Protein AF-A0A2V2LFM5-F1 (afdb_monomer_lite)

pLDDT: mean 70.43, std 17.86, range [34.09, 94.5]

Radius of gyration: 30.4 Å; chains: 1; bounding box: 66×36×81 Å

Structure (mmCIF, N/CA/C/O backbone):
data_AF-A0A2V2LFM5-F1
#
_entry.id   AF-A0A2V2LFM5-F1
#
loop_
_atom_site.group_PDB
_atom_site.id
_atom_site.type_symbol
_atom_site.label_atom_id
_atom_site.label_alt_id
_atom_site.label_comp_id
_atom_site.label_asym_id
_atom_site.label_entity_id
_atom_site.label_seq_id
_atom_site.pdbx_PDB_ins_code
_atom_site.Cartn_x
_atom_site.Cartn_y
_atom_site.Cartn_z
_atom_site.occupancy
_atom_site.B_iso_or_equiv
_atom_site.auth_seq_id
_atom_site.auth_comp_id
_atom_site.auth_asym_id
_atom_site.auth_atom_id
_atom_site.pdbx_PDB_model_num
ATOM 1 N N . MET A 1 1 ? 7.374 19.112 -51.402 1.00 49.56 1 MET A N 1
ATOM 2 C CA . MET A 1 1 ? 8.227 19.378 -50.220 1.00 49.56 1 MET A CA 1
ATOM 3 C C . MET A 1 1 ? 9.355 18.350 -50.090 1.00 49.56 1 MET A C 1
ATOM 5 O O . MET A 1 1 ? 10.502 18.749 -50.207 1.00 49.56 1 MET A O 1
ATOM 9 N N . LEU A 1 2 ? 9.071 17.044 -50.004 1.00 45.34 2 LEU A N 1
ATOM 10 C CA . LEU A 1 2 ? 10.087 15.969 -49.945 1.00 45.34 2 LEU A CA 1
ATOM 11 C C . LEU A 1 2 ? 11.186 15.970 -51.044 1.00 45.34 2 LEU A C 1
ATOM 13 O O . LEU A 1 2 ? 12.357 15.825 -50.689 1.00 45.34 2 LEU A O 1
ATOM 17 N N . PRO A 1 3 ? 10.896 16.188 -52.348 1.00 63.03 3 PRO A N 1
ATOM 18 C CA . PRO A 1 3 ? 11.940 16.140 -53.383 1.00 63.03 3 PRO A CA 1
ATOM 19 C C . PRO A 1 3 ? 12.901 17.339 -53.341 1.00 63.03 3 PRO A C 1
ATOM 21 O O . PRO A 1 3 ? 14.062 17.215 -53.721 1.00 63.03 3 PRO A O 1
ATOM 24 N N . LEU A 1 4 ? 12.448 18.488 -52.828 1.00 64.38 4 LEU A N 1
ATOM 25 C CA . LEU A 1 4 ? 13.272 19.690 -52.665 1.00 64.38 4 LEU A CA 1
ATOM 26 C C . LEU A 1 4 ? 14.281 19.529 -51.521 1.00 64.38 4 LEU A C 1
ATOM 28 O O . LEU A 1 4 ? 15.439 19.916 -51.671 1.00 64.38 4 LEU A O 1
ATOM 32 N N . CYS A 1 5 ? 13.877 18.893 -50.419 1.00 62.16 5 CYS A N 1
ATOM 33 C CA . CYS A 1 5 ? 14.776 18.565 -49.312 1.00 62.16 5 CYS A CA 1
ATOM 34 C C . CYS A 1 5 ? 15.839 17.535 -49.730 1.00 62.16 5 CYS A C 1
ATOM 36 O O . CYS A 1 5 ? 17.015 17.705 -49.409 1.00 62.16 5 CYS A O 1
ATOM 38 N N . ALA A 1 6 ? 15.453 16.518 -50.509 1.00 66.00 6 ALA A N 1
ATOM 39 C CA . ALA A 1 6 ? 16.384 15.520 -51.038 1.00 66.00 6 ALA A CA 1
ATOM 40 C C . ALA A 1 6 ? 17.392 16.129 -52.032 1.00 66.00 6 ALA A C 1
ATOM 42 O O . ALA A 1 6 ? 18.589 15.851 -51.955 1.00 66.00 6 ALA A O 1
ATOM 43 N N . TYR A 1 7 ? 16.931 17.012 -52.925 1.00 78.00 7 TYR A N 1
ATOM 44 C CA . TYR A 1 7 ? 17.801 17.692 -53.888 1.00 78.00 7 TYR A CA 1
ATOM 45 C C . TYR A 1 7 ? 18.772 18.668 -53.205 1.00 78.00 7 TYR A C 1
ATOM 47 O O . TYR A 1 7 ? 19.960 18.694 -53.534 1.00 78.00 7 TYR A O 1
ATOM 55 N N . GLY A 1 8 ? 18.295 19.419 -52.206 1.00 76.19 8 GLY A N 1
ATOM 56 C CA . GLY A 1 8 ? 19.133 20.304 -51.395 1.00 76.19 8 GLY A CA 1
ATOM 57 C C . GLY A 1 8 ? 20.212 19.537 -50.630 1.00 76.19 8 GLY A C 1
ATOM 58 O O . GLY A 1 8 ? 21.391 19.882 -50.719 1.00 76.19 8 GLY A O 1
ATOM 59 N N . GLY A 1 9 ? 19.832 18.444 -49.960 1.00 72.00 9 GLY A N 1
ATOM 60 C CA . GLY A 1 9 ? 20.769 17.577 -49.243 1.00 72.00 9 GLY A CA 1
ATOM 61 C C . GLY A 1 9 ? 21.822 16.951 -50.161 1.00 72.00 9 GLY A C 1
ATOM 62 O O . GLY A 1 9 ? 23.009 16.960 -49.836 1.00 72.00 9 GLY A O 1
ATOM 63 N N . HIS A 1 10 ? 21.421 16.490 -51.351 1.00 75.12 10 HIS A N 1
ATOM 64 C CA . HIS A 1 10 ? 22.351 15.925 -52.329 1.00 75.12 10 HIS A CA 1
ATOM 65 C C . HIS A 1 10 ? 23.373 16.958 -52.817 1.00 75.12 10 HIS A C 1
ATOM 67 O O . HIS A 1 10 ? 24.567 16.658 -52.917 1.00 75.12 10 HIS A O 1
ATOM 73 N N . ARG A 1 11 ? 22.930 18.193 -53.083 1.00 75.50 11 ARG A N 1
ATOM 74 C CA . ARG A 1 11 ? 23.821 19.235 -53.596 1.00 75.50 11 ARG A CA 1
ATOM 75 C C . ARG A 1 11 ? 24.814 19.729 -52.545 1.00 75.50 11 ARG A C 1
ATOM 77 O O . ARG A 1 11 ? 25.983 19.934 -52.869 1.00 75.50 11 ARG A O 1
ATOM 84 N N . ILE A 1 12 ? 24.361 19.862 -51.299 1.00 75.94 12 ILE A N 1
ATOM 85 C CA . ILE A 1 12 ? 25.212 20.227 -50.160 1.00 75.94 12 ILE A CA 1
ATOM 86 C C . ILE A 1 12 ? 26.229 19.110 -49.888 1.00 75.94 12 ILE A C 1
ATOM 88 O O . ILE A 1 12 ? 27.421 19.387 -49.790 1.00 75.94 12 ILE A O 1
ATOM 92 N N . GLY A 1 13 ? 25.798 17.844 -49.884 1.00 70.50 13 GLY A N 1
ATOM 93 C CA . GLY A 1 13 ? 26.691 16.699 -49.678 1.00 70.50 13 GLY A CA 1
ATOM 94 C C . GLY A 1 13 ? 27.787 16.578 -50.742 1.00 70.50 13 GLY A C 1
ATOM 95 O O . GLY A 1 13 ? 28.925 16.225 -50.421 1.00 70.50 13 GLY A O 1
ATOM 96 N N . ARG A 1 14 ? 27.482 16.924 -52.002 1.00 72.31 14 ARG A N 1
ATOM 97 C CA . ARG A 1 14 ? 28.476 16.932 -53.087 1.00 72.31 14 ARG A CA 1
ATOM 98 C C . ARG A 1 14 ? 29.502 18.051 -52.926 1.00 72.31 14 ARG A C 1
ATOM 100 O O . ARG A 1 14 ? 30.695 17.784 -53.021 1.00 72.31 14 ARG A O 1
ATOM 107 N N . ALA A 1 15 ? 29.046 19.266 -52.619 1.00 70.56 15 ALA A N 1
ATOM 108 C CA . ALA A 1 15 ? 29.926 20.416 -52.413 1.00 70.56 15 ALA A CA 1
ATOM 109 C C . ALA A 1 15 ? 30.853 20.221 -51.200 1.00 70.56 15 ALA A C 1
ATOM 111 O O . ALA A 1 15 ? 32.042 20.527 -51.274 1.00 70.56 15 ALA A O 1
ATOM 112 N N . SER A 1 16 ? 30.345 19.643 -50.106 1.00 65.25 16 SER A N 1
ATOM 113 C CA . SER A 1 16 ? 31.153 19.331 -48.921 1.00 65.25 16 SER A CA 1
ATOM 114 C C . SER A 1 16 ? 32.191 18.235 -49.182 1.00 65.25 16 SER A C 1
ATOM 116 O O . SER A 1 16 ? 33.302 18.322 -48.664 1.00 65.25 16 SER A O 1
ATOM 118 N N . ARG A 1 17 ? 31.875 17.230 -50.014 1.00 60.25 17 ARG A N 1
ATOM 119 C CA . ARG A 1 17 ? 32.841 16.196 -50.429 1.00 60.25 17 ARG A CA 1
ATOM 120 C C . ARG A 1 17 ? 33.940 16.755 -51.324 1.00 60.25 17 ARG A C 1
ATOM 122 O O . ARG A 1 17 ? 35.104 16.441 -51.105 1.00 60.25 17 ARG A O 1
ATOM 129 N N . GLU A 1 18 ? 33.578 17.577 -52.304 1.00 67.50 18 GLU A N 1
ATOM 130 C CA . GLU A 1 18 ? 34.536 18.219 -53.213 1.00 67.50 18 GLU A CA 1
ATOM 131 C C . GLU A 1 18 ? 35.472 19.169 -52.441 1.00 67.50 18 GLU A C 1
ATOM 133 O O . GLU A 1 18 ? 36.682 19.144 -52.655 1.00 67.50 18 GLU A O 1
ATOM 138 N N . ALA A 1 19 ? 34.949 19.917 -51.461 1.00 65.94 19 ALA A N 1
ATOM 139 C CA . ALA A 1 19 ? 35.751 20.773 -50.583 1.00 65.94 19 ALA A CA 1
ATOM 140 C C . ALA A 1 19 ? 36.664 19.987 -49.620 1.00 65.94 19 ALA A C 1
ATOM 142 O O . ALA A 1 19 ? 37.771 20.439 -49.328 1.00 65.94 19 ALA A O 1
ATOM 143 N N . ALA A 1 20 ? 36.226 18.819 -49.136 1.00 58.28 20 ALA A N 1
ATOM 144 C CA . ALA A 1 20 ? 37.031 17.949 -48.274 1.00 58.28 20 ALA A CA 1
ATOM 145 C C . ALA A 1 20 ? 38.161 17.246 -49.049 1.00 58.28 20 ALA A C 1
ATOM 147 O O . ALA A 1 20 ? 39.291 17.199 -48.573 1.00 58.28 20 ALA A O 1
ATOM 148 N N . LEU A 1 21 ? 37.881 16.774 -50.270 1.00 60.41 21 LEU A N 1
ATOM 149 C CA . LEU A 1 21 ? 38.871 16.168 -51.174 1.00 60.41 21 LEU A CA 1
ATOM 150 C C . LEU A 1 21 ? 39.927 17.173 -51.658 1.00 60.41 21 LEU A C 1
ATOM 152 O O . LEU A 1 21 ? 41.058 16.787 -51.930 1.00 60.41 21 LEU A O 1
ATOM 156 N N . ALA A 1 22 ? 39.568 18.456 -51.759 1.00 65.56 22 ALA A N 1
ATOM 157 C CA . ALA A 1 22 ? 40.495 19.521 -52.136 1.00 65.56 22 ALA A CA 1
ATOM 158 C C . ALA A 1 22 ? 41.433 19.960 -50.994 1.00 65.56 22 ALA A C 1
ATOM 160 O O . ALA A 1 22 ? 42.435 20.619 -51.266 1.00 65.56 22 ALA A O 1
ATOM 161 N N . ARG A 1 23 ? 41.110 19.638 -49.730 1.00 59.88 23 ARG A N 1
ATOM 162 C CA . ARG A 1 23 ? 41.903 20.044 -48.555 1.00 59.88 23 ARG A CA 1
ATOM 163 C C . ARG A 1 23 ? 42.858 18.970 -48.039 1.00 59.88 23 ARG A C 1
ATOM 165 O O . ARG A 1 23 ? 43.912 19.348 -47.552 1.00 59.88 23 ARG A O 1
ATOM 172 N N . ASP A 1 24 ? 42.537 17.685 -48.192 1.00 52.81 24 ASP A N 1
ATOM 173 C CA . ASP A 1 24 ? 43.421 16.579 -47.809 1.00 52.81 24 ASP A CA 1
ATOM 174 C C . ASP A 1 24 ? 43.348 15.447 -48.843 1.00 52.81 24 ASP A C 1
ATOM 176 O O . ASP A 1 24 ? 42.292 14.856 -49.079 1.00 52.81 24 ASP A O 1
ATOM 180 N N . GLY A 1 25 ? 44.494 15.098 -49.437 1.00 53.53 25 GLY A N 1
ATOM 181 C CA . GLY A 1 25 ? 44.641 14.010 -50.418 1.00 53.53 25 GLY A CA 1
ATOM 182 C C . GLY A 1 25 ? 44.369 12.600 -49.871 1.00 53.53 25 GLY A C 1
ATOM 183 O O . GLY A 1 25 ? 44.485 11.617 -50.599 1.00 53.53 25 GLY A O 1
ATOM 184 N N . THR A 1 26 ? 43.973 12.478 -48.606 1.00 53.78 26 THR A N 1
ATOM 185 C CA . THR A 1 26 ? 43.513 11.243 -47.971 1.00 53.78 26 THR A CA 1
ATOM 186 C C . THR A 1 26 ? 42.037 11.388 -47.632 1.00 53.78 26 THR A C 1
ATOM 188 O O . THR A 1 26 ? 41.655 11.616 -46.489 1.00 53.78 26 THR A O 1
ATOM 191 N N . GLY A 1 27 ? 41.182 11.255 -48.646 1.00 49.53 27 GLY A N 1
ATOM 192 C CA . GLY A 1 27 ? 39.719 11.280 -48.532 1.00 49.53 27 GLY A CA 1
ATOM 193 C C . GLY A 1 27 ? 39.119 10.081 -47.781 1.00 49.53 27 GLY A C 1
ATOM 194 O O . GLY A 1 27 ? 38.172 9.463 -48.271 1.00 49.53 27 GLY A O 1
ATOM 195 N N . LYS A 1 28 ? 39.663 9.723 -46.614 1.00 48.25 28 LYS A N 1
ATOM 196 C CA . LYS A 1 28 ? 39.129 8.699 -45.715 1.00 48.25 28 LYS A CA 1
ATOM 197 C C . LYS A 1 28 ? 39.105 9.201 -44.263 1.00 48.25 28 LYS A C 1
ATOM 199 O O . LYS A 1 28 ? 40.104 9.655 -43.728 1.00 48.25 28 LYS A O 1
ATOM 204 N N . ALA A 1 29 ? 37.932 9.021 -43.656 1.00 50.09 29 ALA A N 1
ATOM 205 C CA . ALA A 1 29 ? 37.687 8.732 -42.239 1.00 50.09 29 ALA A CA 1
ATOM 206 C C . ALA A 1 29 ? 37.571 9.841 -41.168 1.00 50.09 29 ALA A C 1
ATOM 208 O O . ALA A 1 29 ? 36.935 9.552 -40.164 1.00 50.09 29 ALA A O 1
ATOM 209 N N . VAL A 1 30 ? 37.978 11.106 -41.341 1.00 50.66 30 VAL A N 1
ATOM 210 C CA . VAL A 1 30 ? 37.861 12.074 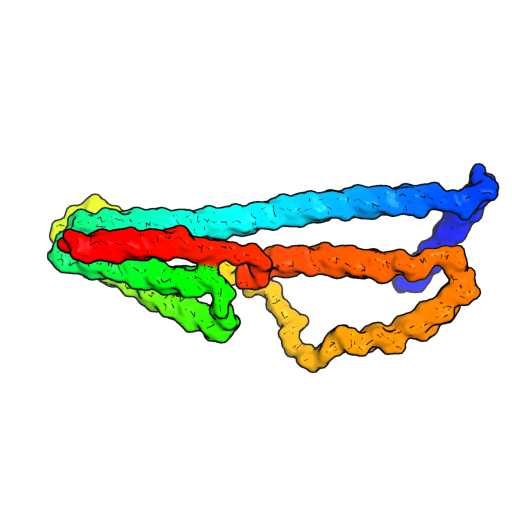-40.206 1.00 50.66 30 VAL A CA 1
ATOM 211 C C . VAL A 1 30 ? 36.402 12.420 -39.830 1.00 50.66 30 VAL A C 1
ATOM 213 O O . VAL A 1 30 ? 36.053 12.553 -38.654 1.00 50.66 30 VAL A O 1
ATOM 216 N N . VAL A 1 31 ? 35.501 12.514 -40.816 1.00 50.75 31 VAL A N 1
ATOM 217 C CA . VAL A 1 31 ? 34.070 12.801 -40.566 1.00 50.75 31 VAL A CA 1
ATOM 218 C C . VAL A 1 31 ? 33.326 11.571 -40.023 1.00 50.75 31 VAL A C 1
ATOM 220 O O . VAL A 1 31 ? 32.398 11.717 -39.231 1.00 50.75 31 VAL A O 1
ATOM 223 N N . GLY A 1 32 ? 33.748 10.358 -40.405 1.00 54.25 32 GLY A N 1
ATOM 224 C CA . GLY A 1 32 ? 33.174 9.107 -39.895 1.00 54.25 32 GLY A CA 1
ATOM 225 C C . GLY A 1 32 ? 33.543 8.857 -38.432 1.00 54.25 32 GLY A C 1
ATOM 226 O O . GLY A 1 32 ? 32.671 8.539 -37.626 1.00 54.25 32 GLY A O 1
ATOM 227 N N . GLU A 1 33 ? 34.805 9.096 -38.068 1.00 59.19 33 GLU A N 1
ATOM 228 C CA . GLU A 1 33 ? 35.307 8.950 -36.695 1.00 59.19 33 GLU A CA 1
ATOM 229 C C . GLU A 1 33 ? 34.669 9.961 -35.730 1.00 59.19 33 GLU A C 1
ATOM 231 O O . GLU A 1 33 ? 34.273 9.599 -34.620 1.00 59.19 33 GLU A O 1
ATOM 236 N N . SER A 1 34 ? 34.486 11.209 -36.175 1.00 67.00 34 SER A N 1
ATOM 237 C CA . SER A 1 34 ? 33.833 12.261 -35.381 1.00 67.00 34 SER A CA 1
ATOM 238 C C . SER A 1 34 ? 32.335 12.000 -35.168 1.00 67.00 34 SER A C 1
ATOM 240 O O . SER A 1 34 ? 31.794 12.294 -34.104 1.00 67.00 34 SER A O 1
ATOM 242 N N . MET A 1 35 ? 31.649 11.429 -36.163 1.00 73.88 35 MET A N 1
ATOM 243 C CA . MET A 1 35 ? 30.241 11.042 -36.027 1.00 73.88 35 MET A CA 1
ATOM 244 C C . MET A 1 35 ? 30.092 9.849 -35.076 1.00 73.88 35 MET A C 1
ATOM 246 O O . MET A 1 35 ? 29.207 9.847 -34.222 1.00 73.88 35 MET A O 1
ATOM 250 N N . ASN A 1 36 ? 30.973 8.852 -35.190 1.00 68.56 36 ASN A N 1
ATOM 251 C CA . ASN A 1 36 ? 30.913 7.654 -34.357 1.00 68.56 36 ASN A CA 1
ATOM 252 C C . ASN A 1 36 ? 31.169 7.976 -32.873 1.00 68.56 36 ASN A C 1
ATOM 254 O O . ASN A 1 36 ? 30.449 7.493 -32.002 1.00 68.56 36 ASN A O 1
ATOM 258 N N . SER A 1 37 ? 32.128 8.859 -32.571 1.00 78.00 37 SER A N 1
ATOM 259 C CA . SER A 1 37 ? 32.387 9.296 -31.191 1.00 78.00 37 SER A CA 1
ATOM 260 C C . SER A 1 37 ? 31.210 10.072 -30.587 1.00 78.00 37 SER A C 1
ATOM 262 O O . SER A 1 37 ? 30.847 9.830 -29.435 1.00 78.00 37 SER A O 1
ATOM 264 N N . ALA A 1 38 ? 30.550 10.934 -31.369 1.00 84.12 38 ALA A N 1
ATOM 265 C CA . ALA A 1 38 ? 29.339 11.633 -30.943 1.00 84.12 38 ALA A CA 1
ATOM 266 C C . ALA A 1 38 ? 28.168 10.667 -30.682 1.00 84.12 38 ALA A C 1
ATOM 268 O O . ALA A 1 38 ? 27.447 10.828 -29.698 1.00 84.12 38 ALA A O 1
ATOM 269 N N . MET A 1 39 ? 28.003 9.637 -31.520 1.00 80.94 39 MET A N 1
ATOM 270 C CA . MET A 1 39 ? 26.984 8.597 -31.326 1.00 80.94 39 MET A CA 1
ATOM 271 C C . MET A 1 39 ? 27.237 7.773 -30.059 1.00 80.94 39 MET A C 1
ATOM 273 O O . MET A 1 39 ? 26.303 7.537 -29.294 1.00 80.94 39 MET A O 1
ATOM 277 N N . ILE A 1 40 ? 28.488 7.378 -29.800 1.00 81.56 40 ILE A N 1
ATOM 278 C CA . ILE A 1 40 ? 28.869 6.650 -28.579 1.00 81.56 40 ILE A CA 1
ATOM 279 C C . ILE A 1 40 ? 28.643 7.520 -27.335 1.00 81.56 40 ILE A C 1
ATOM 281 O O . ILE A 1 40 ? 28.091 7.041 -26.345 1.00 81.56 40 ILE A O 1
ATOM 285 N N . ALA A 1 41 ? 29.015 8.803 -27.382 1.00 87.69 41 ALA A N 1
ATOM 286 C CA . ALA A 1 41 ? 28.783 9.734 -26.278 1.00 87.69 41 ALA A CA 1
ATOM 287 C C . ALA A 1 41 ? 27.284 9.916 -25.987 1.00 87.69 41 ALA A C 1
ATOM 289 O O . ALA A 1 41 ? 26.860 9.862 -24.831 1.00 87.69 41 ALA A O 1
ATOM 290 N N . LEU A 1 42 ? 26.469 10.071 -27.035 1.00 86.44 42 LEU A N 1
ATOM 291 C CA . LEU A 1 42 ? 25.018 10.170 -26.915 1.00 86.44 42 LEU A CA 1
ATOM 292 C C . LEU A 1 42 ? 24.409 8.877 -26.349 1.00 86.44 42 LEU A C 1
ATOM 294 O O . LEU A 1 42 ? 23.522 8.942 -25.502 1.00 86.44 42 LEU A O 1
ATOM 298 N N . LEU A 1 43 ? 24.912 7.708 -26.756 1.00 81.12 43 LEU A N 1
ATOM 299 C CA . LEU A 1 43 ? 24.477 6.414 -26.224 1.00 81.12 43 LEU A CA 1
ATOM 300 C C . LEU A 1 43 ? 24.801 6.275 -24.734 1.00 81.12 43 LEU A C 1
ATOM 302 O O . LEU A 1 43 ? 23.937 5.870 -23.958 1.00 81.12 43 LEU A O 1
ATOM 306 N N . GLY A 1 44 ? 26.017 6.649 -24.328 1.00 84.81 44 GLY A N 1
ATOM 307 C CA . GLY A 1 44 ? 26.406 6.679 -22.919 1.00 84.81 44 GLY A CA 1
ATOM 308 C C . GLY A 1 44 ? 25.483 7.579 -22.095 1.00 84.81 44 GLY A C 1
ATOM 309 O O . GLY A 1 44 ? 25.055 7.193 -21.008 1.00 84.81 44 GLY A O 1
ATOM 310 N N . LEU A 1 45 ? 25.098 8.734 -22.644 1.00 88.62 45 LEU A N 1
ATOM 311 C CA . LEU A 1 45 ? 24.152 9.650 -22.009 1.00 88.62 45 LEU A CA 1
ATOM 312 C C . LEU A 1 45 ? 22.739 9.050 -21.893 1.00 88.62 45 LEU A C 1
ATOM 314 O O . LEU A 1 45 ? 22.141 9.106 -20.819 1.00 88.62 45 LEU A O 1
ATOM 318 N N . PHE A 1 46 ? 22.215 8.435 -22.958 1.00 82.94 46 PHE A N 1
ATOM 319 C CA . PHE A 1 46 ? 20.908 7.769 -22.924 1.00 82.94 46 PHE A CA 1
ATOM 320 C C . PHE A 1 46 ? 20.883 6.593 -21.947 1.00 82.94 46 PHE A C 1
ATOM 322 O O . PHE A 1 46 ? 19.909 6.453 -21.210 1.00 82.94 46 PHE A O 1
ATOM 329 N N . LEU A 1 47 ? 21.944 5.782 -21.890 1.00 82.50 47 LEU A N 1
ATOM 330 C CA . LEU A 1 47 ? 22.086 4.702 -20.909 1.00 82.50 47 LEU A CA 1
ATOM 331 C C . LEU A 1 47 ? 22.118 5.245 -19.476 1.00 82.50 47 LEU A C 1
ATOM 333 O O . LEU A 1 47 ? 21.446 4.696 -18.604 1.00 82.50 47 LEU A O 1
ATOM 337 N N . ALA A 1 48 ? 22.834 6.346 -19.232 1.00 83.62 48 ALA A N 1
ATOM 338 C CA . ALA A 1 48 ? 22.877 6.986 -17.918 1.00 83.62 48 ALA A CA 1
ATOM 339 C C . ALA A 1 48 ? 21.497 7.512 -17.485 1.00 83.62 48 ALA A C 1
ATOM 341 O O . ALA A 1 48 ? 21.064 7.257 -16.360 1.00 83.62 48 ALA A O 1
ATOM 342 N N . PHE A 1 49 ? 20.770 8.192 -18.378 1.00 81.56 49 PHE A N 1
ATOM 343 C CA . PHE A 1 49 ? 19.409 8.665 -18.092 1.00 81.56 49 PHE A CA 1
ATOM 344 C C . PHE A 1 49 ? 18.413 7.525 -17.919 1.00 81.56 49 PHE A C 1
ATOM 346 O O . PHE A 1 49 ? 17.597 7.562 -17.001 1.00 81.56 49 PHE A O 1
ATOM 353 N N . THR A 1 50 ? 18.526 6.486 -18.741 1.00 73.69 50 THR A N 1
ATOM 354 C CA . THR A 1 50 ? 17.750 5.254 -18.610 1.00 73.69 50 THR A CA 1
ATOM 355 C C . THR A 1 50 ? 17.945 4.634 -17.232 1.00 73.69 50 THR A C 1
ATOM 357 O O . THR A 1 50 ? 16.972 4.345 -16.543 1.00 73.69 50 THR A O 1
ATOM 360 N N . PHE A 1 51 ? 19.197 4.453 -16.806 1.00 74.19 51 PHE A N 1
ATOM 361 C CA . PHE A 1 51 ? 19.510 3.875 -15.503 1.00 74.19 51 PHE A CA 1
ATOM 362 C C . PHE A 1 51 ? 19.002 4.755 -14.351 1.00 74.19 51 PHE A C 1
ATOM 364 O O . PHE A 1 51 ? 18.431 4.246 -13.388 1.00 74.19 51 PHE A O 1
ATOM 371 N N . SER A 1 52 ? 19.149 6.079 -14.468 1.00 76.44 52 SER A N 1
ATOM 372 C CA . SER A 1 52 ? 18.628 7.029 -13.478 1.00 76.44 52 SER A CA 1
ATOM 373 C C . SER A 1 52 ? 17.102 6.947 -13.349 1.00 76.44 52 SER A C 1
ATOM 375 O O . SER A 1 52 ? 16.585 6.909 -12.231 1.00 76.44 52 SER A O 1
ATOM 377 N N . PHE A 1 53 ? 16.388 6.838 -14.471 1.00 67.31 53 PHE A N 1
ATOM 378 C CA . PHE A 1 53 ? 14.937 6.651 -14.485 1.00 67.31 53 PHE A CA 1
ATOM 379 C C . PHE A 1 53 ? 14.518 5.265 -13.961 1.00 67.31 53 PHE A C 1
ATOM 381 O O . PHE A 1 53 ? 13.503 5.125 -13.278 1.00 67.31 53 PHE A O 1
ATOM 388 N N . ALA A 1 54 ? 15.326 4.234 -14.216 1.00 66.06 54 ALA A N 1
ATOM 389 C CA . ALA A 1 54 ? 15.093 2.892 -13.691 1.00 66.06 54 ALA A CA 1
ATOM 390 C C . ALA A 1 54 ? 15.113 2.855 -12.167 1.00 66.06 54 ALA A C 1
ATOM 392 O O . ALA A 1 54 ? 14.260 2.234 -11.524 1.00 66.06 54 ALA A O 1
ATOM 393 N N . GLN A 1 55 ? 16.094 3.547 -11.596 1.00 67.44 55 GLN A N 1
ATOM 394 C CA . GLN A 1 55 ? 16.291 3.595 -10.162 1.00 67.44 55 GLN A CA 1
ATOM 395 C C . GLN A 1 55 ? 15.173 4.376 -9.457 1.00 67.44 55 GLN A C 1
ATOM 397 O O . GLN A 1 55 ? 14.727 3.943 -8.393 1.00 67.44 55 GLN A O 1
ATOM 402 N N . SER A 1 56 ? 14.671 5.467 -10.050 1.00 65.81 56 SER A N 1
ATOM 403 C CA . SER A 1 56 ? 13.579 6.251 -9.456 1.00 65.81 56 SER A CA 1
ATOM 404 C C . SER A 1 56 ? 12.268 5.464 -9.400 1.00 65.81 56 SER A C 1
ATOM 406 O O . SER A 1 56 ? 11.670 5.349 -8.332 1.00 65.81 56 SER A O 1
ATOM 408 N N . GLY A 1 57 ? 11.864 4.820 -10.500 1.00 65.62 57 GLY A N 1
ATOM 409 C CA . GLY A 1 57 ? 10.621 4.045 -10.531 1.00 65.62 57 GLY A CA 1
ATOM 410 C C . GLY A 1 57 ? 10.621 2.856 -9.562 1.00 65.62 57 GLY A C 1
ATOM 411 O O . GLY A 1 57 ? 9.602 2.554 -8.939 1.00 65.62 57 GLY A O 1
ATOM 412 N N . ALA A 1 58 ? 11.748 2.151 -9.413 1.00 64.88 58 ALA A N 1
ATOM 413 C CA . ALA A 1 58 ? 11.871 1.069 -8.431 1.00 64.88 58 ALA A CA 1
ATOM 414 C C . ALA A 1 58 ? 11.808 1.590 -6.982 1.00 64.88 58 ALA A C 1
ATOM 416 O O . ALA A 1 58 ? 11.163 0.966 -6.134 1.00 64.88 58 ALA A O 1
ATOM 417 N N . GLY A 1 59 ? 12.427 2.746 -6.719 1.00 68.31 59 GLY A N 1
ATOM 418 C CA . GLY A 1 59 ? 12.388 3.423 -5.423 1.00 68.31 59 GLY A CA 1
ATOM 419 C C . GLY A 1 59 ? 10.972 3.815 -5.003 1.00 68.31 59 GLY A C 1
ATOM 420 O O . GLY A 1 59 ? 10.549 3.453 -3.905 1.00 68.31 59 GLY A O 1
ATOM 421 N N . ASP A 1 60 ? 10.217 4.461 -5.893 1.00 71.50 60 ASP A N 1
ATOM 422 C CA . ASP A 1 60 ? 8.854 4.929 -5.608 1.00 71.50 60 ASP A CA 1
ATOM 423 C C . ASP A 1 60 ? 7.905 3.777 -5.249 1.00 71.50 60 ASP A C 1
ATOM 425 O O . ASP A 1 60 ? 7.117 3.882 -4.309 1.00 71.50 60 ASP A O 1
ATOM 429 N N . ARG A 1 61 ? 7.997 2.642 -5.958 1.00 71.69 61 ARG A N 1
ATOM 430 C CA . ARG A 1 61 ? 7.152 1.469 -5.673 1.00 71.69 61 ARG A CA 1
ATOM 431 C C . ARG A 1 61 ? 7.476 0.852 -4.315 1.00 71.69 61 ARG A C 1
ATOM 433 O O . ARG A 1 61 ? 6.565 0.554 -3.548 1.00 71.69 61 ARG A O 1
ATOM 440 N N . ARG A 1 62 ? 8.767 0.684 -4.007 1.00 75.94 62 ARG A N 1
ATOM 441 C CA . ARG A 1 62 ? 9.202 0.166 -2.703 1.00 75.94 62 ARG A CA 1
ATOM 442 C C . ARG A 1 62 ? 8.775 1.104 -1.580 1.00 75.94 62 ARG A C 1
ATOM 444 O O . ARG A 1 62 ? 8.327 0.645 -0.537 1.00 75.94 62 ARG A O 1
ATOM 451 N N . HIS A 1 63 ? 8.894 2.411 -1.796 1.00 80.62 63 HIS A N 1
ATOM 452 C CA . HIS A 1 63 ? 8.454 3.404 -0.828 1.00 80.62 63 HIS A CA 1
ATOM 453 C C . HIS A 1 63 ? 6.944 3.315 -0.580 1.00 80.62 63 HIS A C 1
ATOM 455 O O . HIS A 1 63 ? 6.533 3.225 0.572 1.00 80.62 63 HIS A O 1
ATOM 461 N N . ALA A 1 64 ? 6.133 3.225 -1.639 1.00 79.31 64 ALA A N 1
ATOM 462 C CA . ALA A 1 64 ? 4.686 3.060 -1.521 1.00 79.31 64 ALA A CA 1
ATOM 463 C C . ALA A 1 64 ? 4.287 1.767 -0.780 1.00 79.31 64 ALA A C 1
ATOM 465 O O . ALA A 1 64 ? 3.370 1.798 0.037 1.00 79.31 64 ALA A O 1
ATOM 466 N N . GLN A 1 65 ? 4.986 0.650 -1.021 1.00 80.31 65 GLN A N 1
ATOM 467 C CA . GLN A 1 65 ? 4.768 -0.609 -0.294 1.00 80.31 65 GLN A CA 1
ATOM 468 C C . GLN A 1 65 ? 5.095 -0.459 1.201 1.00 80.31 65 GLN A C 1
ATOM 470 O O . GLN A 1 65 ? 4.299 -0.851 2.051 1.00 80.31 65 GLN A O 1
ATOM 475 N N . ILE A 1 66 ? 6.232 0.163 1.532 1.00 85.69 66 ILE A N 1
ATOM 476 C CA . ILE A 1 66 ? 6.632 0.426 2.923 1.00 85.69 66 ILE A CA 1
ATOM 477 C C . ILE A 1 66 ? 5.609 1.330 3.624 1.00 85.69 66 ILE A C 1
ATOM 479 O O . ILE A 1 66 ? 5.235 1.061 4.766 1.00 85.69 66 ILE A O 1
ATOM 483 N N . GLU A 1 67 ? 5.147 2.392 2.959 1.00 85.75 67 GLU A N 1
ATOM 484 C CA . GLU A 1 67 ? 4.123 3.286 3.509 1.00 85.75 67 GLU A CA 1
ATOM 485 C C . GLU A 1 67 ? 2.798 2.562 3.755 1.00 85.75 67 GLU A C 1
ATOM 487 O O . GLU A 1 67 ? 2.147 2.807 4.771 1.00 85.75 67 GLU A O 1
ATOM 492 N N . GLU A 1 68 ? 2.407 1.661 2.854 1.00 85.94 68 GLU A N 1
ATOM 493 C CA . GLU A 1 68 ? 1.198 0.859 2.996 1.00 85.94 68 GLU A CA 1
ATOM 494 C C . GLU A 1 68 ? 1.285 -0.105 4.184 1.00 85.94 68 GLU A C 1
ATOM 496 O O . GLU A 1 68 ? 0.393 -0.096 5.034 1.00 85.94 68 GLU A O 1
ATOM 501 N N . VAL A 1 69 ? 2.376 -0.867 4.282 1.00 90.00 69 VAL A N 1
ATOM 502 C CA . VAL A 1 69 ? 2.653 -1.773 5.409 1.00 90.00 69 VAL A CA 1
ATOM 503 C C . VAL A 1 69 ? 2.622 -1.002 6.732 1.00 90.00 69 VAL A C 1
ATOM 505 O O . VAL A 1 69 ? 1.923 -1.387 7.670 1.00 90.00 69 VAL A O 1
ATOM 508 N N . ALA A 1 70 ? 3.303 0.145 6.796 1.00 90.81 70 ALA A N 1
ATOM 509 C CA . ALA A 1 70 ? 3.321 0.984 7.990 1.00 90.81 70 ALA A CA 1
ATOM 510 C C . ALA A 1 70 ? 1.934 1.559 8.331 1.00 90.81 70 ALA A C 1
ATOM 512 O O . ALA A 1 70 ? 1.580 1.666 9.509 1.00 90.81 70 ALA A O 1
ATOM 513 N N . ALA A 1 71 ? 1.138 1.935 7.326 1.00 90.62 71 ALA A N 1
ATOM 514 C CA . ALA A 1 71 ? -0.213 2.447 7.531 1.00 90.62 71 ALA A CA 1
ATOM 515 C C . ALA A 1 71 ? -1.155 1.369 8.087 1.00 90.62 71 ALA A C 1
ATOM 517 O O . ALA A 1 71 ? -1.903 1.666 9.020 1.00 90.62 71 ALA A O 1
ATOM 518 N N . ILE A 1 72 ? -1.093 0.141 7.562 1.00 91.38 72 ILE A N 1
ATOM 519 C CA . ILE A 1 72 ? -1.897 -0.991 8.047 1.00 91.38 72 ILE A CA 1
ATOM 520 C C . ILE A 1 72 ? -1.494 -1.346 9.481 1.00 91.38 72 ILE A C 1
ATOM 522 O O . ILE A 1 72 ? -2.358 -1.363 10.357 1.00 91.38 72 ILE A O 1
ATOM 526 N N . GLY A 1 73 ? -0.196 -1.516 9.756 1.00 91.31 73 GLY A N 1
ATOM 527 C CA . GLY A 1 73 ? 0.287 -1.803 11.112 1.00 91.31 73 GLY A CA 1
ATOM 528 C C . GLY A 1 73 ? -0.100 -0.711 12.117 1.00 91.31 73 GLY A C 1
ATOM 529 O O . GLY A 1 73 ? -0.569 -0.993 13.217 1.00 91.31 73 GLY A O 1
ATOM 530 N N . THR A 1 74 ? -0.019 0.563 11.716 1.00 93.00 74 THR A N 1
ATOM 531 C CA . THR A 1 74 ? -0.471 1.681 12.561 1.00 93.00 74 THR A CA 1
ATOM 532 C C . THR A 1 74 ? -1.979 1.635 12.818 1.00 93.00 74 THR A C 1
ATOM 534 O O . THR A 1 74 ? -2.413 1.897 13.939 1.00 93.00 74 THR A O 1
ATOM 537 N N . ALA A 1 75 ? -2.791 1.341 11.798 1.00 92.31 75 ALA A N 1
ATOM 538 C CA . ALA A 1 75 ? -4.243 1.246 11.946 1.00 92.31 75 ALA A CA 1
ATOM 539 C C . ALA A 1 75 ? -4.643 0.087 12.872 1.00 92.31 75 ALA A C 1
ATOM 541 O O . ALA A 1 75 ? -5.562 0.245 13.674 1.00 92.31 75 ALA A O 1
ATOM 542 N N . PHE A 1 76 ? -3.912 -1.027 12.808 1.00 93.94 76 PHE A N 1
ATOM 543 C CA . PHE A 1 76 ? -4.113 -2.188 13.668 1.00 93.94 76 PHE A CA 1
ATOM 544 C C . PHE A 1 76 ? -3.851 -1.859 15.142 1.00 93.94 76 PHE A C 1
ATOM 546 O O . PHE A 1 76 ? -4.726 -2.067 15.976 1.00 93.94 76 PHE A O 1
ATOM 553 N N . LEU A 1 77 ? -2.724 -1.212 15.457 1.00 93.12 77 LEU A N 1
ATOM 554 C CA . LEU A 1 77 ? -2.426 -0.753 16.824 1.00 93.12 77 LEU A CA 1
ATOM 555 C C . LEU A 1 77 ? -3.411 0.319 17.319 1.00 93.12 77 LEU A C 1
ATOM 557 O O . LEU A 1 77 ? -3.710 0.425 18.506 1.00 93.12 77 LEU A O 1
ATOM 561 N N . GLN A 1 78 ? -3.951 1.140 16.415 1.00 92.56 78 GLN A N 1
ATOM 562 C CA . GLN A 1 78 ? -4.981 2.122 16.765 1.00 92.56 78 GLN A CA 1
ATOM 563 C C . GLN A 1 78 ? -6.339 1.485 17.090 1.00 92.56 78 GLN A C 1
ATOM 565 O O . GLN A 1 78 ? -7.178 2.167 17.685 1.00 92.56 78 GLN A O 1
ATOM 570 N N . ALA A 1 79 ? -6.554 0.216 16.735 1.00 92.12 79 ALA A N 1
ATOM 571 C CA . ALA A 1 79 ? -7.738 -0.542 17.123 1.00 92.12 79 ALA A CA 1
ATOM 572 C C . ALA A 1 79 ? -7.647 -1.081 18.564 1.00 92.12 79 ALA A C 1
ATOM 574 O O . ALA A 1 79 ? -8.684 -1.232 19.203 1.00 92.12 79 ALA A O 1
ATOM 575 N N . ASP A 1 80 ? -6.447 -1.287 19.118 1.00 92.12 80 ASP A N 1
ATOM 576 C CA . ASP A 1 80 ? -6.235 -1.827 20.474 1.00 92.12 80 ASP A CA 1
ATOM 577 C C . ASP A 1 80 ? -7.037 -1.126 21.596 1.00 92.12 80 ASP A C 1
ATOM 579 O O . ASP A 1 80 ? -7.644 -1.812 22.420 1.00 92.12 80 ASP A O 1
ATOM 583 N N . PRO A 1 81 ? -7.130 0.218 21.673 1.00 91.62 81 PRO A N 1
ATOM 584 C CA . PRO A 1 81 ? -7.883 0.880 22.741 1.00 91.62 81 PRO A CA 1
ATOM 585 C C . PRO A 1 81 ? -9.411 0.806 22.573 1.00 91.62 81 PRO A C 1
ATOM 587 O O . PRO A 1 81 ? -10.144 1.319 23.424 1.00 91.62 81 PRO A O 1
ATOM 590 N N . VAL A 1 82 ? -9.917 0.224 21.483 1.00 91.75 82 VAL A N 1
ATOM 591 C CA . VAL A 1 82 ? -11.356 0.022 21.276 1.00 91.75 82 VAL A CA 1
ATOM 592 C C . VAL A 1 82 ? -11.870 -1.040 22.256 1.00 91.75 82 VAL A C 1
ATOM 594 O O . VAL A 1 82 ? -11.128 -1.918 22.692 1.00 91.75 82 VAL A O 1
ATOM 597 N N . ALA A 1 83 ? -13.130 -0.930 22.675 1.00 90.94 83 ALA A N 1
ATOM 598 C CA . ALA A 1 83 ? -13.748 -1.910 23.564 1.00 90.94 83 ALA A CA 1
ATOM 599 C C . ALA A 1 83 ? -14.142 -3.180 22.795 1.00 90.94 83 ALA A C 1
ATOM 601 O O . ALA A 1 83 ? -14.497 -3.116 21.616 1.00 90.94 83 ALA A O 1
ATOM 602 N N . GLU A 1 84 ? -14.135 -4.327 23.475 1.00 90.19 84 GLU A N 1
ATOM 603 C CA . GLU A 1 84 ? -14.658 -5.560 22.886 1.00 90.19 84 GLU A CA 1
ATOM 604 C C . GLU A 1 84 ? -16.180 -5.500 22.685 1.00 90.19 84 GLU A C 1
ATOM 606 O O . GLU A 1 84 ? -16.889 -4.852 23.454 1.00 90.19 84 GLU A O 1
ATOM 611 N N . ALA A 1 85 ? -16.746 -6.144 21.659 1.00 90.56 85 ALA A N 1
ATOM 612 C CA . ALA A 1 85 ? -16.100 -6.981 20.626 1.00 90.56 85 ALA A CA 1
ATOM 613 C C . ALA A 1 85 ? -15.573 -6.194 19.400 1.00 90.56 85 ALA A C 1
ATOM 615 O O . ALA A 1 85 ? -15.171 -6.769 18.389 1.00 90.56 85 ALA A O 1
ATOM 616 N N . GLY A 1 86 ? -15.640 -4.858 19.443 1.00 90.75 86 GLY A N 1
ATOM 617 C CA . GLY A 1 86 ? -15.305 -4.000 18.305 1.00 90.75 86 GLY A CA 1
ATOM 618 C C . GLY A 1 86 ? -13.815 -3.985 17.962 1.00 90.75 86 GLY A C 1
ATOM 619 O O . GLY A 1 86 ? -13.466 -3.794 16.798 1.00 90.75 86 GLY A O 1
ATOM 620 N N . ARG A 1 87 ? -12.946 -4.204 18.956 1.00 92.50 87 ARG A N 1
ATOM 621 C CA . ARG A 1 87 ? -11.497 -4.328 18.762 1.00 92.50 87 ARG A CA 1
ATOM 622 C C . ARG A 1 87 ? -11.167 -5.528 17.881 1.00 92.50 87 ARG A C 1
ATOM 624 O O . ARG A 1 87 ? -10.557 -5.322 16.832 1.00 92.50 87 ARG A O 1
ATOM 631 N N . THR A 1 88 ? -11.594 -6.733 18.264 1.00 93.88 88 THR A N 1
ATOM 632 C CA . THR A 1 88 ? -11.324 -7.955 17.489 1.00 93.88 88 THR A CA 1
ATOM 633 C C . THR A 1 88 ? -11.872 -7.846 16.072 1.00 93.88 88 THR A C 1
ATOM 635 O O . THR A 1 88 ? -11.112 -7.993 15.121 1.00 93.88 88 THR A O 1
ATOM 638 N N . ALA A 1 89 ? -13.135 -7.436 15.911 1.00 93.50 89 ALA A N 1
ATOM 639 C CA . ALA A 1 89 ? -13.746 -7.296 14.587 1.00 93.50 89 ALA A CA 1
ATOM 640 C C . ALA A 1 89 ? -12.984 -6.320 13.666 1.00 93.50 89 ALA A C 1
ATOM 642 O O . ALA A 1 89 ? -12.878 -6.540 12.459 1.00 93.50 89 ALA A O 1
ATOM 643 N N . LEU A 1 90 ? -12.450 -5.223 14.217 1.00 92.62 90 LEU A N 1
ATOM 644 C CA . LEU A 1 90 ? -11.674 -4.258 13.439 1.00 92.62 90 LEU A CA 1
ATOM 645 C C . LEU A 1 90 ? -10.273 -4.781 13.089 1.00 92.62 90 LEU A C 1
ATOM 647 O O . LEU A 1 90 ? -9.809 -4.550 11.972 1.00 92.62 90 LEU A O 1
ATOM 651 N N . ARG A 1 91 ? -9.609 -5.481 14.017 1.00 94.12 91 ARG A N 1
ATOM 652 C CA . ARG A 1 91 ? -8.289 -6.094 13.795 1.00 94.12 91 ARG A CA 1
ATOM 653 C C . ARG A 1 91 ? -8.363 -7.219 12.756 1.00 94.12 91 ARG A C 1
ATOM 655 O O . ARG A 1 91 ? -7.553 -7.222 11.834 1.00 94.12 91 ARG A O 1
ATOM 662 N N . GLU A 1 92 ? -9.382 -8.074 12.823 1.00 94.50 92 GLU A N 1
ATOM 663 C CA . GLU A 1 92 ? -9.656 -9.116 11.819 1.00 94.50 92 GLU A CA 1
ATOM 664 C C . GLU A 1 92 ? -9.913 -8.516 10.430 1.00 94.50 92 GLU A C 1
ATOM 666 O O . GLU A 1 92 ? -9.330 -8.954 9.442 1.00 94.50 92 GLU A O 1
ATOM 671 N N . ALA A 1 93 ? -10.734 -7.463 10.337 1.00 93.00 93 ALA A N 1
ATOM 672 C CA . ALA A 1 93 ? -11.005 -6.810 9.056 1.00 93.00 93 ALA A CA 1
ATOM 673 C C . ALA A 1 93 ? -9.741 -6.177 8.437 1.00 93.00 93 ALA A C 1
ATOM 675 O O . ALA A 1 93 ? -9.589 -6.161 7.213 1.00 93.00 93 ALA A O 1
ATOM 676 N N . LEU A 1 94 ? -8.827 -5.659 9.268 1.00 92.88 94 LEU A N 1
ATOM 677 C CA . LEU A 1 94 ? -7.534 -5.130 8.823 1.00 92.88 94 LEU A CA 1
ATOM 678 C C . LEU A 1 94 ? -6.584 -6.238 8.350 1.00 92.88 94 LEU A C 1
ATOM 680 O O . LEU A 1 94 ? -5.938 -6.050 7.319 1.00 92.88 94 LEU A O 1
ATOM 684 N N . ALA A 1 95 ? -6.526 -7.370 9.058 1.00 92.62 95 ALA A N 1
ATOM 685 C CA . ALA A 1 95 ? -5.729 -8.531 8.661 1.00 92.62 95 ALA A CA 1
ATOM 686 C C . ALA A 1 95 ? -6.231 -9.121 7.332 1.00 92.62 95 ALA A C 1
ATOM 688 O O . ALA A 1 95 ? -5.460 -9.214 6.379 1.00 92.62 95 ALA A O 1
ATOM 689 N N . ALA A 1 96 ? -7.542 -9.351 7.205 1.00 91.31 96 ALA A N 1
ATOM 690 C CA . ALA A 1 96 ? -8.157 -9.831 5.967 1.00 91.31 96 ALA A CA 1
ATOM 691 C C . ALA A 1 96 ? -7.886 -8.890 4.779 1.00 91.31 96 ALA A C 1
ATOM 693 O O . ALA A 1 96 ? -7.603 -9.337 3.672 1.00 91.31 96 ALA A O 1
ATOM 694 N N . HIS A 1 97 ? -7.913 -7.567 4.989 1.00 90.00 97 HIS A N 1
ATOM 695 C CA . HIS A 1 97 ? -7.521 -6.619 3.941 1.00 90.00 97 HIS A CA 1
ATOM 696 C C . HIS A 1 97 ? -6.031 -6.714 3.579 1.00 90.00 97 HIS A C 1
ATOM 698 O O . HIS A 1 97 ? -5.677 -6.545 2.414 1.00 90.00 97 HIS A O 1
ATOM 704 N N . ALA A 1 98 ? -5.147 -6.946 4.551 1.00 89.81 98 ALA A N 1
ATOM 705 C CA . ALA A 1 98 ? -3.715 -7.094 4.300 1.00 89.81 98 ALA A CA 1
ATOM 706 C C . ALA A 1 98 ? -3.398 -8.377 3.507 1.00 89.81 98 ALA A C 1
ATOM 708 O O . ALA A 1 98 ? -2.527 -8.359 2.636 1.00 89.81 98 ALA A O 1
ATOM 709 N N . GLU A 1 99 ? -4.147 -9.458 3.732 1.00 89.06 99 GLU A N 1
ATOM 710 C CA . GLU A 1 99 ? -4.015 -10.711 2.981 1.00 89.06 99 GLU A CA 1
ATOM 711 C C . GLU A 1 99 ? -4.291 -10.537 1.482 1.00 89.06 99 GLU A C 1
ATOM 713 O O . GLU A 1 99 ? -3.489 -10.987 0.655 1.00 89.06 99 GLU A O 1
ATOM 718 N N . THR A 1 100 ? -5.360 -9.818 1.103 1.00 85.00 100 THR A N 1
ATOM 719 C CA . THR A 1 100 ? -5.695 -9.616 -0.324 1.00 85.00 100 THR A CA 1
ATOM 720 C C . THR A 1 100 ? -4.583 -8.880 -1.081 1.00 85.00 100 THR A C 1
ATOM 722 O O . THR A 1 100 ? -4.424 -9.039 -2.294 1.00 85.00 100 THR A O 1
ATOM 725 N N . ARG A 1 101 ? -3.761 -8.099 -0.369 1.00 80.19 101 ARG A N 1
ATOM 726 C CA . ARG A 1 101 ? -2.656 -7.318 -0.943 1.00 80.19 101 ARG A CA 1
ATOM 727 C C . ARG A 1 101 ? -1.435 -8.159 -1.296 1.00 80.19 101 ARG A C 1
ATOM 729 O O . ARG A 1 101 ? -0.698 -7.782 -2.207 1.00 80.19 101 ARG A O 1
ATOM 736 N N . ILE A 1 102 ? -1.246 -9.316 -0.659 1.00 79.56 102 ILE A N 1
ATOM 737 C CA . ILE A 1 102 ? -0.147 -10.235 -0.991 1.00 79.56 102 ILE A CA 1
ATOM 738 C C . ILE A 1 102 ? -0.308 -10.752 -2.427 1.00 79.56 102 ILE A C 1
ATOM 740 O O . ILE A 1 102 ? 0.653 -10.748 -3.200 1.00 79.56 102 ILE A O 1
ATOM 744 N N . LEU A 1 103 ? -1.523 -11.168 -2.802 1.00 66.50 103 LEU A N 1
ATOM 745 C CA . LEU A 1 103 ? -1.817 -11.713 -4.133 1.00 66.50 103 LEU A CA 1
ATOM 746 C C . LEU A 1 103 ? -1.566 -10.679 -5.234 1.00 66.50 103 LEU A C 1
ATOM 748 O O . LEU A 1 103 ? -0.980 -11.003 -6.270 1.00 66.50 103 LEU A O 1
ATOM 752 N N . GLU A 1 104 ? -1.924 -9.424 -4.979 1.00 65.69 104 GLU A N 1
ATOM 753 C CA . GLU A 1 104 ? -1.724 -8.331 -5.925 1.00 65.69 104 GLU A CA 1
ATOM 754 C C . GLU A 1 104 ? -0.238 -8.009 -6.171 1.00 65.69 104 GLU A C 1
ATOM 756 O O . GLU A 1 104 ? 0.166 -7.751 -7.309 1.00 65.69 104 GLU A O 1
ATOM 761 N N . GLU A 1 105 ? 0.598 -8.056 -5.130 1.00 63.53 105 GLU A N 1
ATOM 762 C CA . GLU A 1 105 ? 2.017 -7.685 -5.217 1.00 63.53 105 GLU A CA 1
ATOM 763 C C . GLU A 1 105 ? 2.885 -8.719 -5.945 1.00 63.53 105 GLU A C 1
ATOM 765 O O . GLU A 1 105 ? 3.884 -8.356 -6.568 1.00 63.53 105 GLU A O 1
ATOM 770 N N . THR A 1 106 ? 2.500 -9.999 -5.940 1.00 60.94 106 THR A N 1
ATOM 771 C CA . THR A 1 106 ? 3.297 -11.064 -6.581 1.00 60.94 106 THR A CA 1
ATOM 772 C C . THR A 1 106 ? 3.360 -10.964 -8.110 1.00 60.94 106 THR A C 1
ATOM 774 O O . THR A 1 106 ? 4.227 -11.586 -8.734 1.00 60.94 106 THR A O 1
ATOM 777 N N . GLY A 1 107 ? 2.468 -10.188 -8.741 1.00 56.12 107 GLY A N 1
ATOM 778 C CA . GLY A 1 107 ? 2.484 -9.934 -10.187 1.00 56.12 107 GLY A CA 1
ATOM 779 C C . GLY A 1 107 ? 2.306 -11.183 -11.064 1.00 56.12 107 GLY A C 1
ATOM 780 O O . GLY A 1 107 ? 2.493 -11.105 -12.278 1.00 56.12 107 GLY A O 1
ATOM 781 N N . LEU A 1 108 ? 1.949 -12.329 -10.472 1.00 51.50 108 LEU A N 1
ATOM 782 C CA . LEU A 1 108 ? 1.688 -13.603 -11.159 1.00 51.50 108 LEU A CA 1
ATOM 783 C C . LEU A 1 108 ? 0.300 -13.659 -11.810 1.00 51.50 108 LEU A C 1
ATOM 785 O O . LEU A 1 108 ? -0.036 -14.632 -12.477 1.00 51.50 108 LEU A O 1
ATOM 789 N N . VAL A 1 109 ? -0.480 -12.600 -11.624 1.00 56.84 109 VAL A N 1
ATOM 790 C CA . VAL A 1 109 ? -1.885 -12.517 -11.984 1.00 56.84 109 VAL A CA 1
ATOM 791 C C . VAL A 1 109 ? -2.015 -12.201 -13.474 1.00 56.84 109 VAL A C 1
ATOM 793 O O . VAL A 1 109 ? -1.556 -11.143 -13.940 1.00 56.84 109 VAL A O 1
ATOM 796 N N . ARG A 1 110 ? -2.631 -13.117 -14.234 1.00 60.44 110 ARG A N 1
ATOM 797 C CA . ARG A 1 110 ? -2.966 -12.882 -15.649 1.00 60.44 110 ARG A CA 1
ATOM 798 C C . ARG A 1 110 ? -3.847 -11.633 -15.767 1.00 60.44 110 ARG A C 1
ATOM 800 O O . ARG A 1 110 ? -4.581 -11.334 -14.830 1.00 60.44 110 ARG A O 1
ATOM 807 N N . PRO A 1 111 ? -3.850 -10.913 -16.905 1.00 62.75 111 PRO A N 1
ATOM 808 C CA . PRO A 1 111 ? -4.684 -9.719 -17.070 1.00 62.75 111 PRO A CA 1
ATOM 809 C C . PRO A 1 111 ? -6.157 -9.919 -16.680 1.00 62.75 111 PRO A C 1
ATOM 811 O O . PRO A 1 111 ? -6.755 -9.011 -16.121 1.00 62.75 111 PRO A O 1
ATOM 814 N N . THR A 1 112 ? -6.704 -11.116 -16.908 1.00 64.50 112 THR A N 1
ATOM 815 C CA . THR A 1 112 ? -8.077 -11.500 -16.547 1.00 64.50 112 THR A CA 1
ATOM 816 C C . THR A 1 112 ? -8.298 -11.679 -15.046 1.00 64.50 112 THR A C 1
ATOM 818 O O . THR A 1 112 ? -9.365 -11.362 -14.556 1.00 64.50 112 THR A O 1
ATOM 821 N N . GLU A 1 113 ? -7.294 -12.146 -14.305 1.00 67.31 113 GLU A N 1
ATOM 822 C CA . GLU A 1 113 ? -7.380 -12.390 -12.856 1.00 67.31 113 GLU A CA 1
ATOM 823 C C . GLU A 1 113 ? -7.102 -11.100 -12.051 1.00 67.31 113 GLU A C 1
ATOM 825 O O . GLU A 1 113 ? -7.349 -11.029 -10.850 1.00 67.31 113 GLU A O 1
ATOM 830 N N . ARG A 1 114 ? -6.568 -10.050 -12.701 1.00 67.44 114 ARG A N 1
ATOM 831 C CA . ARG A 1 114 ? -6.233 -8.772 -12.043 1.00 67.44 114 ARG A CA 1
ATOM 832 C C . ARG A 1 114 ? -7.471 -8.016 -11.596 1.00 67.44 114 ARG A C 1
ATOM 834 O O . ARG A 1 114 ? -7.443 -7.373 -10.551 1.00 67.44 114 ARG A O 1
ATOM 841 N N . GLU A 1 115 ? -8.521 -8.055 -12.407 1.00 71.56 115 GLU A N 1
ATOM 842 C CA . GLU A 1 115 ? -9.795 -7.422 -12.071 1.00 71.56 115 GLU A CA 1
ATOM 843 C C . GLU A 1 115 ? -10.433 -8.110 -10.862 1.00 71.56 115 GLU A C 1
ATOM 845 O O . GLU A 1 115 ? -10.919 -7.419 -9.967 1.00 71.56 115 GLU A O 1
ATOM 850 N N . ASP A 1 116 ? -10.315 -9.438 -10.775 1.00 76.81 116 ASP A N 1
ATOM 851 C CA . ASP A 1 116 ? -10.818 -10.227 -9.650 1.00 76.81 116 ASP A CA 1
ATOM 852 C C . ASP A 1 116 ? -10.093 -9.863 -8.343 1.00 76.81 116 ASP A C 1
ATOM 854 O O . ASP A 1 116 ? -10.746 -9.459 -7.380 1.00 76.81 116 ASP A O 1
ATOM 858 N N . VAL A 1 117 ? -8.752 -9.877 -8.328 1.00 74.44 117 VAL A N 1
ATOM 859 C CA . VAL A 1 117 ? -7.943 -9.509 -7.141 1.00 74.44 117 VAL A CA 1
ATOM 860 C C . VAL A 1 117 ? -8.192 -8.060 -6.701 1.00 74.44 117 VAL A C 1
ATOM 862 O O . VAL A 1 117 ? -8.266 -7.756 -5.504 1.00 74.44 117 VAL A O 1
ATOM 865 N N . LEU A 1 118 ? -8.355 -7.141 -7.659 1.00 77.31 118 LEU A N 1
ATOM 866 C CA . LEU A 1 118 ? -8.696 -5.753 -7.351 1.00 77.31 118 LEU A CA 1
ATOM 867 C C . LEU A 1 118 ? -10.101 -5.652 -6.748 1.00 77.31 118 LEU A C 1
ATOM 869 O O . LEU A 1 118 ? -10.300 -4.905 -5.788 1.00 77.31 118 LEU A O 1
ATOM 873 N N . SER A 1 119 ? -11.070 -6.387 -7.294 1.00 80.94 119 SER A N 1
ATOM 874 C CA . SER A 1 119 ? -12.443 -6.399 -6.786 1.00 80.94 119 SER A CA 1
ATOM 875 C C . SER A 1 119 ? -12.510 -6.934 -5.353 1.00 80.94 119 SER A C 1
ATOM 877 O O . SER A 1 119 ? -13.166 -6.323 -4.509 1.00 80.94 119 SER A O 1
ATOM 879 N N . GLU A 1 120 ? -11.753 -7.991 -5.052 1.00 83.62 120 GLU A N 1
ATOM 880 C CA . GLU A 1 120 ? -11.631 -8.579 -3.719 1.00 83.62 120 GLU A CA 1
ATOM 881 C C . GLU A 1 120 ? -11.009 -7.583 -2.734 1.00 83.62 120 GLU A C 1
ATOM 883 O O . GLU A 1 120 ? -11.565 -7.319 -1.666 1.00 83.62 120 GLU A O 1
ATOM 888 N N . THR A 1 121 ? -9.916 -6.928 -3.133 1.00 83.88 121 THR A N 1
ATOM 889 C CA . THR A 1 121 ? -9.255 -5.907 -2.308 1.00 83.88 121 THR A CA 1
ATOM 890 C C . THR A 1 121 ? -10.175 -4.720 -2.016 1.00 83.88 121 THR A C 1
ATOM 892 O O . THR A 1 121 ? -10.210 -4.218 -0.888 1.00 83.88 121 THR A O 1
ATOM 895 N N . LEU A 1 122 ? -10.945 -4.266 -3.010 1.00 84.56 122 LEU A N 1
ATOM 896 C CA . LEU A 1 122 ? -11.921 -3.189 -2.837 1.00 84.56 122 LEU A CA 1
ATOM 897 C C . LEU A 1 122 ? -13.081 -3.609 -1.930 1.00 84.56 122 LEU A C 1
ATOM 899 O O . LEU A 1 122 ? -13.531 -2.796 -1.119 1.00 84.56 122 LEU A O 1
ATOM 903 N N . ALA A 1 123 ? -13.545 -4.855 -2.039 1.00 87.31 123 ALA A N 1
ATOM 904 C CA . ALA A 1 123 ? -14.577 -5.401 -1.167 1.00 87.31 123 ALA A CA 1
ATOM 905 C C . ALA A 1 123 ? -14.096 -5.458 0.291 1.00 87.31 123 ALA A C 1
ATOM 907 O O . ALA A 1 123 ? -14.776 -4.927 1.171 1.00 87.31 123 ALA A O 1
ATOM 908 N N . ALA A 1 124 ? -12.895 -5.990 0.541 1.00 87.44 124 ALA A N 1
ATOM 909 C CA . ALA A 1 124 ? -12.284 -6.010 1.871 1.00 87.44 124 ALA A CA 1
ATOM 910 C C . ALA A 1 124 ? -12.103 -4.588 2.435 1.00 87.44 124 ALA A C 1
ATOM 912 O O . ALA A 1 124 ? -12.455 -4.307 3.582 1.00 87.44 124 ALA A O 1
ATOM 913 N N . GLN A 1 125 ? -11.646 -3.642 1.607 1.00 87.94 125 GLN A N 1
ATOM 914 C CA . GLN A 1 125 ? -11.499 -2.243 2.014 1.00 87.94 125 GLN A CA 1
ATOM 915 C C . GLN A 1 125 ? -12.843 -1.584 2.368 1.00 87.94 125 GLN A C 1
ATOM 917 O O . GLN A 1 125 ? -12.907 -0.774 3.297 1.00 87.94 125 GLN A O 1
ATOM 922 N N . ALA A 1 126 ? -13.917 -1.907 1.643 1.00 88.38 126 ALA A N 1
ATOM 923 C CA . ALA A 1 126 ? -15.243 -1.339 1.877 1.00 88.38 126 ALA A CA 1
ATOM 924 C C . ALA A 1 126 ? -15.834 -1.745 3.238 1.00 88.38 126 ALA A C 1
ATOM 926 O O . ALA A 1 126 ? -16.639 -0.996 3.792 1.00 88.38 126 ALA A O 1
ATOM 927 N N . VAL A 1 127 ? -15.409 -2.883 3.796 1.00 91.06 127 VAL A N 1
ATOM 928 C CA . VAL A 1 127 ? -15.843 -3.373 5.115 1.00 91.06 127 VAL A CA 1
ATOM 929 C C . VAL A 1 127 ? -15.201 -2.587 6.266 1.00 91.06 127 VAL A C 1
ATOM 931 O O . VAL A 1 127 ? -15.846 -2.373 7.292 1.00 91.06 127 VAL A O 1
ATOM 934 N N . LEU A 1 128 ? -13.975 -2.075 6.095 1.00 90.62 128 LEU A N 1
ATOM 935 C CA . LEU A 1 128 ? -13.206 -1.424 7.169 1.00 90.62 128 LEU A CA 1
ATOM 936 C C . LEU A 1 128 ? -13.936 -0.238 7.815 1.00 90.62 128 LEU A C 1
ATOM 938 O O . LEU A 1 128 ? -13.973 -0.111 9.040 1.00 90.62 128 LEU A O 1
ATOM 942 N N . TRP A 1 129 ? -14.512 0.652 7.001 1.00 90.62 129 TRP A N 1
ATOM 943 C CA . TRP A 1 129 ? -15.141 1.875 7.505 1.00 90.62 129 TRP A CA 1
ATOM 944 C C . TRP A 1 129 ? -16.428 1.607 8.308 1.00 90.62 129 TRP A C 1
ATOM 946 O O . TRP A 1 129 ? -16.526 2.101 9.436 1.00 90.62 129 TRP A O 1
ATOM 956 N N . PRO A 1 130 ? -17.395 0.810 7.807 1.00 92.00 130 PRO A N 1
ATOM 957 C CA . PRO A 1 130 ? -18.539 0.366 8.600 1.00 92.00 130 PRO A CA 1
ATOM 958 C C . PRO A 1 130 ? -18.138 -0.317 9.910 1.00 92.00 130 PRO A C 1
ATOM 960 O O . PRO A 1 130 ? -18.667 0.052 10.961 1.00 92.00 130 PRO A O 1
ATOM 963 N N . THR A 1 131 ? -17.178 -1.250 9.871 1.00 92.00 131 THR A N 1
ATOM 964 C CA . THR A 1 131 ? -16.708 -1.974 11.065 1.00 92.00 131 THR A CA 1
ATOM 965 C C . THR A 1 131 ? -16.155 -1.017 12.111 1.00 92.00 131 THR A C 1
ATOM 967 O O . THR A 1 131 ? -16.506 -1.100 13.285 1.00 92.00 131 THR A O 1
ATOM 970 N N . ALA A 1 132 ? -15.366 -0.032 11.696 1.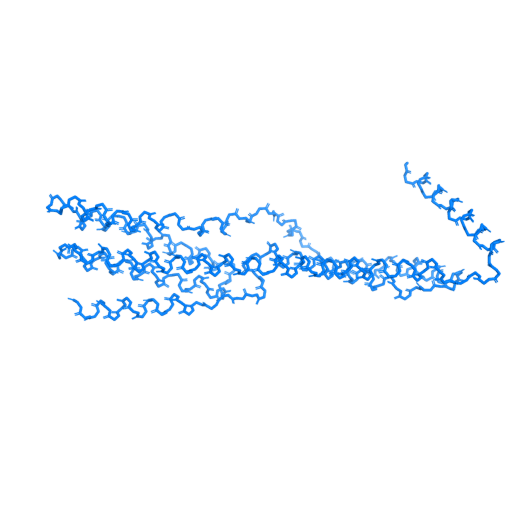00 90.38 132 ALA A N 1
ATOM 971 C CA . ALA A 1 132 ? -14.813 0.954 12.610 1.00 90.38 132 ALA A CA 1
ATOM 972 C C . ALA A 1 132 ? -15.851 1.899 13.211 1.00 90.38 132 ALA A C 1
ATOM 974 O O . ALA A 1 132 ? -15.750 2.264 14.383 1.00 90.38 132 ALA A O 1
ATOM 975 N N . MET A 1 133 ? -16.860 2.303 12.438 1.00 90.19 133 MET A N 1
ATOM 976 C CA . MET A 1 133 ? -17.959 3.118 12.961 1.00 90.19 133 MET A CA 1
ATOM 977 C C . MET A 1 133 ? -18.815 2.333 13.955 1.00 90.19 133 MET A C 1
ATOM 979 O O . MET A 1 133 ? -19.194 2.886 14.988 1.00 90.19 133 MET A O 1
ATOM 983 N N . ALA A 1 134 ? -19.059 1.047 13.694 1.00 90.38 134 ALA A N 1
ATOM 984 C CA . ALA A 1 134 ? -19.734 0.164 14.640 1.00 90.38 134 ALA A CA 1
ATOM 985 C C . ALA A 1 134 ? -18.908 -0.028 15.926 1.00 90.38 134 ALA A C 1
ATOM 987 O O . ALA A 1 134 ? -19.446 0.080 17.028 1.00 90.38 134 ALA A O 1
ATOM 988 N N . ALA A 1 135 ? -17.595 -0.230 15.792 1.00 87.94 135 ALA A N 1
ATOM 989 C CA . ALA A 1 135 ? -16.678 -0.464 16.905 1.00 87.94 135 ALA A CA 1
ATOM 990 C C . ALA A 1 135 ? -16.444 0.777 17.790 1.00 87.94 135 ALA A C 1
ATOM 992 O O . ALA A 1 135 ? -16.148 0.652 18.976 1.00 87.94 135 ALA A O 1
ATOM 993 N N . THR A 1 136 ? -16.592 1.986 17.238 1.00 88.00 136 THR A N 1
ATOM 994 C CA . THR A 1 136 ? -16.275 3.256 17.921 1.00 88.00 136 THR A CA 1
ATOM 995 C C . THR A 1 136 ? -17.507 4.104 18.284 1.00 88.00 136 THR A C 1
ATOM 997 O O . THR A 1 136 ? -17.435 5.336 18.373 1.00 88.00 136 THR A O 1
ATOM 1000 N N . GLY A 1 137 ? -18.650 3.438 18.492 1.00 82.75 137 GLY A N 1
ATOM 1001 C CA . GLY A 1 137 ? -19.934 4.041 18.863 1.00 82.75 137 GLY A CA 1
ATOM 1002 C C . GLY A 1 137 ? -19.942 4.802 20.200 1.00 82.75 137 GLY A C 1
ATOM 1003 O O . GLY A 1 137 ? -18.947 4.881 20.911 1.00 82.75 137 GLY A O 1
ATOM 1004 N N . GLY A 1 138 ? -21.095 5.389 20.546 1.00 71.81 138 GLY A N 1
ATOM 1005 C CA . GLY A 1 138 ? -21.273 6.532 21.467 1.00 71.81 138 GLY A CA 1
ATOM 1006 C C . GLY A 1 138 ? -20.664 6.506 22.882 1.00 71.81 138 GLY A C 1
ATOM 1007 O O . GLY A 1 138 ? -20.702 7.539 23.544 1.00 71.81 138 GLY A O 1
ATOM 1008 N N . ALA A 1 139 ? -20.084 5.397 23.344 1.00 77.00 139 ALA A N 1
ATOM 1009 C CA . ALA A 1 139 ? -19.341 5.316 24.607 1.00 77.00 139 ALA A CA 1
ATOM 1010 C C . ALA A 1 139 ? -17.818 5.522 24.445 1.00 77.00 139 ALA A C 1
ATOM 1012 O O . ALA A 1 139 ? -17.117 5.732 25.435 1.00 77.00 139 ALA A O 1
ATOM 1013 N N . THR A 1 140 ? -17.281 5.474 23.220 1.00 86.31 140 THR A N 1
ATOM 1014 C CA . THR A 1 140 ? -15.838 5.590 22.977 1.00 86.31 140 THR A CA 1
ATOM 1015 C C . THR A 1 140 ? -15.358 7.045 23.116 1.00 86.31 140 THR A C 1
ATOM 1017 O O . THR A 1 140 ? -15.902 7.940 22.457 1.00 86.31 140 THR A O 1
ATOM 1020 N N . PRO A 1 141 ? -14.295 7.313 23.899 1.00 90.56 141 PRO A N 1
ATOM 1021 C CA . PRO A 1 141 ? -13.693 8.639 24.002 1.00 90.56 141 PRO A CA 1
ATOM 1022 C C . PRO A 1 141 ? -13.326 9.243 22.638 1.00 90.56 141 PRO A C 1
ATOM 1024 O O . PRO A 1 141 ? -12.798 8.564 21.753 1.00 90.56 141 PRO A O 1
ATOM 1027 N N . ALA A 1 142 ? -13.543 10.553 22.480 1.00 89.56 142 ALA A N 1
ATOM 1028 C CA . ALA A 1 142 ? -13.259 11.273 21.235 1.00 89.56 142 ALA A CA 1
ATOM 1029 C C . ALA A 1 142 ? -11.817 11.094 20.699 1.00 89.56 142 ALA A C 1
ATOM 1031 O O . ALA A 1 142 ? -11.671 10.950 19.483 1.00 89.56 142 ALA A O 1
ATOM 1032 N N . PRO A 1 143 ? -10.758 11.033 21.539 1.00 90.94 143 PRO A N 1
ATOM 1033 C CA . PRO A 1 143 ? -9.398 10.780 21.058 1.00 90.94 143 PRO A CA 1
ATOM 1034 C C . PRO A 1 143 ? -9.232 9.421 20.367 1.00 90.94 143 PRO A C 1
ATOM 1036 O O . PRO A 1 143 ? -8.564 9.349 19.336 1.00 90.94 143 PRO A O 1
ATOM 1039 N N . ILE A 1 144 ? -9.872 8.369 20.891 1.00 89.25 144 ILE A N 1
ATOM 1040 C CA . ILE A 1 144 ? -9.811 7.005 20.339 1.00 89.25 144 ILE A CA 1
ATOM 1041 C C . ILE A 1 144 ? -10.584 6.946 19.022 1.00 89.25 144 ILE A C 1
ATOM 1043 O O . ILE A 1 144 ? -10.050 6.493 18.013 1.00 89.25 144 ILE A O 1
ATOM 1047 N N . ARG A 1 145 ? -11.797 7.515 18.988 1.00 90.19 145 ARG A N 1
ATOM 1048 C CA . ARG A 1 145 ? -12.592 7.643 17.753 1.00 90.19 145 ARG A CA 1
ATOM 1049 C C . ARG A 1 145 ? -11.813 8.342 16.639 1.00 90.19 145 ARG A C 1
ATOM 1051 O O . ARG A 1 145 ? -11.807 7.891 15.498 1.00 90.19 145 ARG A O 1
ATOM 1058 N N . ALA A 1 146 ? -11.133 9.438 16.975 1.00 90.44 146 ALA A N 1
ATOM 1059 C CA . ALA A 1 146 ? -10.324 10.183 16.021 1.00 90.44 146 ALA A CA 1
ATOM 1060 C C . ALA A 1 146 ? -9.069 9.408 15.585 1.00 90.44 146 ALA A C 1
ATOM 1062 O O . ALA A 1 146 ? -8.666 9.529 14.431 1.00 90.44 146 ALA A O 1
ATOM 1063 N N . ALA A 1 147 ? -8.449 8.626 16.476 1.00 90.31 147 ALA A N 1
ATOM 1064 C CA . ALA A 1 147 ? -7.320 7.765 16.128 1.00 90.31 147 ALA A CA 1
ATOM 1065 C C . ALA A 1 147 ? -7.738 6.689 15.121 1.00 90.31 147 ALA A C 1
ATOM 1067 O O . ALA A 1 147 ? -7.185 6.661 14.026 1.00 90.31 147 ALA A O 1
ATOM 1068 N N . VAL A 1 148 ? -8.782 5.917 15.428 1.00 90.62 148 VAL A N 1
ATOM 1069 C CA . VAL A 1 148 ? -9.317 4.872 14.541 1.00 90.62 148 VAL A CA 1
ATOM 1070 C C . VAL A 1 148 ? -9.729 5.445 13.181 1.00 90.62 148 VAL A C 1
ATOM 1072 O O . VAL A 1 148 ? -9.319 4.938 12.136 1.00 90.62 148 VAL A O 1
ATOM 1075 N N . ALA A 1 149 ? -10.472 6.558 13.169 1.00 89.19 149 ALA A N 1
ATOM 1076 C CA . ALA A 1 149 ? -10.873 7.207 11.922 1.00 89.19 149 ALA A CA 1
ATOM 1077 C C . ALA A 1 149 ? -9.661 7.663 11.086 1.00 89.19 149 ALA A C 1
ATOM 1079 O O . ALA A 1 149 ? -9.673 7.527 9.859 1.00 89.19 149 ALA A O 1
ATOM 1080 N N . ARG A 1 150 ? -8.597 8.174 11.727 1.00 88.38 150 ARG A N 1
ATOM 1081 C CA . ARG A 1 150 ? -7.349 8.547 11.040 1.00 88.38 150 ARG A CA 1
ATOM 1082 C C . ARG A 1 150 ? -6.622 7.335 10.469 1.00 88.38 150 ARG A C 1
ATOM 1084 O O . ARG A 1 150 ? -6.179 7.431 9.327 1.00 88.38 150 ARG A O 1
ATOM 1091 N N . GLY A 1 151 ? -6.505 6.234 11.212 1.00 86.12 151 GLY A N 1
ATOM 1092 C CA . GLY A 1 151 ? -5.848 5.010 10.740 1.00 86.12 151 GLY A CA 1
ATOM 1093 C C . GLY A 1 151 ? -6.460 4.504 9.437 1.00 86.12 151 GLY A C 1
ATOM 1094 O O . GLY A 1 151 ? -5.762 4.313 8.442 1.00 86.12 151 GLY A O 1
ATOM 1095 N N . ILE A 1 152 ? -7.789 4.427 9.397 1.00 85.38 152 ILE A N 1
ATOM 1096 C CA . ILE A 1 152 ? -8.530 3.919 8.235 1.00 85.38 152 ILE A CA 1
ATOM 1097 C C . ILE A 1 152 ? -8.503 4.911 7.068 1.00 85.38 152 ILE A C 1
ATOM 1099 O O . ILE A 1 152 ? -8.323 4.524 5.913 1.00 85.38 152 ILE A O 1
ATOM 1103 N N . THR A 1 153 ? -8.621 6.213 7.348 1.00 81.31 153 THR A N 1
ATOM 1104 C CA . THR A 1 153 ? -8.604 7.242 6.294 1.00 81.31 153 THR A CA 1
ATOM 1105 C C . THR A 1 153 ? -7.217 7.397 5.669 1.00 81.31 153 THR A C 1
ATOM 1107 O O . THR A 1 153 ? -7.107 7.581 4.457 1.00 81.31 153 THR A O 1
ATOM 1110 N N . ARG A 1 154 ? -6.140 7.284 6.460 1.00 75.56 154 ARG A N 1
ATOM 1111 C CA . ARG A 1 154 ? -4.760 7.347 5.949 1.00 75.56 154 ARG A CA 1
ATOM 1112 C C . ARG A 1 154 ? -4.503 6.257 4.908 1.00 75.56 154 ARG A C 1
ATOM 1114 O O . ARG A 1 154 ? -3.826 6.521 3.917 1.00 75.56 154 ARG A O 1
ATOM 1121 N N . ARG A 1 155 ? -5.110 5.076 5.072 1.00 64.12 155 ARG A N 1
ATOM 1122 C CA . ARG A 1 155 ? -5.064 4.015 4.062 1.00 64.12 155 ARG A CA 1
ATOM 1123 C C . ARG A 1 155 ? -5.786 4.401 2.768 1.00 64.12 155 ARG A C 1
ATOM 1125 O O . ARG A 1 155 ? -5.239 4.173 1.693 1.00 64.12 155 ARG A O 1
ATOM 1132 N N . ALA A 1 156 ? -6.952 5.046 2.836 1.00 53.78 156 ALA A N 1
ATOM 1133 C CA . ALA A 1 156 ? -7.655 5.511 1.633 1.00 53.78 156 ALA A CA 1
ATOM 1134 C C . ALA A 1 156 ? -6.824 6.501 0.784 1.00 53.78 156 ALA A C 1
ATOM 1136 O O . ALA A 1 156 ? -7.063 6.625 -0.418 1.00 53.78 156 ALA A O 1
ATOM 1137 N N . GLY A 1 157 ? -5.847 7.177 1.401 1.00 48.47 157 GLY A N 1
ATOM 1138 C CA . GLY A 1 157 ? -4.893 8.073 0.745 1.00 48.47 157 GLY A CA 1
ATOM 1139 C C . GLY A 1 157 ? -3.612 7.416 0.213 1.00 48.47 157 GLY A C 1
ATOM 1140 O O . GLY A 1 157 ? -2.844 8.103 -0.458 1.00 48.47 157 GLY A O 1
ATOM 1141 N N . CYS A 1 158 ? -3.356 6.126 0.473 1.00 54.88 158 CYS A N 1
ATOM 1142 C CA . CYS A 1 158 ? -2.177 5.453 -0.080 1.00 54.88 158 CYS A CA 1
ATOM 1143 C C . CYS A 1 158 ? -2.257 5.404 -1.620 1.00 54.88 158 CYS A C 1
ATOM 1145 O O . CYS A 1 158 ? -3.317 5.091 -2.177 1.00 54.88 158 CYS A O 1
ATOM 1147 N N . PRO A 1 159 ? -1.149 5.676 -2.333 1.00 52.06 159 PRO A N 1
ATOM 1148 C CA . PRO A 1 159 ? -1.125 5.959 -3.769 1.00 52.06 159 PRO A CA 1
ATOM 1149 C C . PRO A 1 159 ? -1.295 4.715 -4.657 1.00 52.06 159 PRO A C 1
ATOM 1151 O O . PRO A 1 159 ? -0.795 4.675 -5.781 1.00 52.06 159 PRO A O 1
ATOM 1154 N N . HIS A 1 160 ? -2.060 3.714 -4.222 1.00 52.94 160 HIS A N 1
ATOM 1155 C CA . HIS A 1 160 ? -2.446 2.594 -5.073 1.00 52.94 160 HIS A CA 1
ATOM 1156 C C . HIS A 1 160 ? -3.165 3.092 -6.348 1.00 52.94 160 HIS A C 1
ATOM 1158 O O . HIS A 1 160 ? -2.864 2.655 -7.461 1.00 52.94 160 HIS A O 1
ATOM 1164 N N . LYS A 1 161 ? -4.017 4.124 -6.220 1.00 48.34 161 LYS A N 1
ATOM 1165 C CA . LYS A 1 161 ? -4.709 4.760 -7.359 1.00 48.34 161 LYS A CA 1
ATOM 1166 C C . LYS A 1 161 ? -3.783 5.543 -8.299 1.00 48.34 161 LYS A C 1
ATOM 1168 O O . LYS A 1 161 ? -4.039 5.564 -9.498 1.00 48.34 161 LYS A O 1
ATOM 1173 N N . ALA A 1 162 ? -2.701 6.145 -7.800 1.00 43.88 162 ALA A N 1
ATOM 1174 C CA . ALA A 1 162 ? -1.756 6.900 -8.636 1.00 43.88 162 ALA A CA 1
ATOM 1175 C C . ALA A 1 162 ? -0.840 5.981 -9.472 1.00 43.88 162 ALA A C 1
ATOM 1177 O O . ALA A 1 162 ? -0.373 6.378 -10.541 1.00 43.88 162 ALA A O 1
ATOM 1178 N N . LEU A 1 163 ? -0.635 4.740 -9.017 1.00 46.62 163 LEU A N 1
ATOM 1179 C CA . LEU A 1 163 ? 0.077 3.686 -9.749 1.00 46.62 163 LEU A CA 1
ATOM 1180 C C . LEU A 1 163 ? -0.853 2.861 -10.663 1.00 46.62 163 LEU A C 1
ATOM 1182 O O . LEU A 1 163 ? -0.395 2.378 -11.695 1.00 46.62 163 LEU A O 1
ATOM 1186 N N . CYS A 1 164 ? -2.150 2.736 -10.342 1.00 48.94 164 CYS A N 1
ATOM 1187 C CA . CYS A 1 164 ? -3.178 2.198 -11.255 1.00 48.94 164 CYS A CA 1
ATOM 1188 C C . CYS A 1 164 ? -3.559 3.182 -12.382 1.00 48.94 164 CYS A C 1
ATOM 1190 O O . CYS A 1 164 ? -3.964 2.764 -13.463 1.00 48.94 164 CYS A O 1
ATOM 1192 N N . GLY A 1 165 ? -3.437 4.492 -12.144 1.00 38.94 165 GLY A N 1
ATOM 1193 C CA . GLY A 1 165 ? -3.982 5.562 -12.988 1.00 38.94 165 GLY A CA 1
ATOM 1194 C C . GLY A 1 165 ? -3.056 6.146 -14.060 1.00 38.94 165 GLY A C 1
ATOM 1195 O O . GLY A 1 165 ? -3.259 7.290 -14.458 1.00 38.94 165 GLY A O 1
ATOM 1196 N N . ARG A 1 166 ? -2.047 5.409 -14.541 1.00 38.91 166 ARG A N 1
ATOM 1197 C CA . ARG A 1 166 ? -1.286 5.775 -15.759 1.00 38.91 166 ARG A CA 1
ATOM 1198 C C . ARG A 1 166 ? -1.340 4.698 -16.846 1.00 38.91 166 ARG A C 1
ATOM 1200 O O . ARG A 1 166 ? -0.425 4.551 -17.641 1.00 38.91 166 ARG A O 1
ATOM 1207 N N . GLY A 1 167 ? -2.455 3.975 -16.917 1.00 42.66 167 GLY A N 1
ATOM 1208 C CA . GLY A 1 167 ? -2.853 3.212 -18.099 1.00 42.66 167 GLY A CA 1
ATOM 1209 C C . GLY A 1 167 ? -3.715 4.067 -19.026 1.00 42.66 167 GLY A C 1
ATOM 1210 O O . GLY A 1 167 ? -4.930 3.914 -19.042 1.00 42.66 167 GLY A O 1
ATOM 1211 N N . ALA A 1 168 ? -3.112 4.997 -19.769 1.00 37.75 168 ALA A N 1
ATOM 1212 C CA . ALA A 1 168 ? -3.808 5.696 -20.852 1.00 37.75 168 ALA A CA 1
ATOM 1213 C C . ALA A 1 168 ? -2.863 6.125 -21.983 1.00 37.75 168 ALA A C 1
ATOM 1215 O O . ALA A 1 168 ? -2.992 7.215 -22.529 1.00 37.75 168 ALA A O 1
ATOM 1216 N N . VAL A 1 169 ? -1.954 5.244 -22.401 1.00 38.34 169 VAL A N 1
ATOM 1217 C CA . VAL A 1 169 ? -1.665 5.148 -23.836 1.00 38.34 169 VAL A CA 1
ATOM 1218 C C . VAL A 1 169 ? -2.456 3.946 -24.316 1.00 38.34 169 VAL A C 1
ATOM 1220 O O . VAL A 1 169 ? -2.063 2.795 -24.151 1.00 38.34 169 VAL A O 1
ATOM 1223 N N . ARG A 1 170 ? -3.664 4.230 -24.806 1.00 34.38 170 ARG A N 1
ATOM 1224 C CA . ARG A 1 170 ? -4.536 3.244 -25.435 1.00 34.38 170 ARG A CA 1
ATOM 1225 C C . ARG A 1 170 ? -3.732 2.555 -26.531 1.00 34.38 170 ARG A C 1
ATOM 1227 O O . ARG A 1 170 ? -3.292 3.205 -27.475 1.00 34.38 170 ARG A O 1
ATOM 1234 N N . ALA A 1 171 ? -3.546 1.252 -26.372 1.00 38.28 171 ALA A N 1
ATOM 1235 C CA . ALA A 1 171 ? -2.945 0.398 -27.368 1.00 38.28 171 ALA A CA 1
ATOM 1236 C C . ALA A 1 171 ? -3.651 0.600 -28.718 1.00 38.28 171 ALA A C 1
ATOM 1238 O O . ALA A 1 171 ? -4.816 0.241 -28.883 1.00 38.28 171 ALA A O 1
ATOM 1239 N N . VAL A 1 172 ? -2.924 1.123 -29.705 1.00 37.75 172 VAL A N 1
ATOM 1240 C CA . VAL A 1 172 ? -3.151 0.767 -31.110 1.00 37.75 172 VAL A CA 1
ATOM 1241 C C . VAL A 1 172 ? -2.500 -0.608 -31.301 1.00 37.75 172 VAL A C 1
ATOM 1243 O O . VAL A 1 172 ? -1.477 -0.756 -31.952 1.00 37.75 172 VAL A O 1
ATOM 1246 N N . ALA A 1 173 ? -3.029 -1.615 -30.611 1.00 38.88 173 ALA A N 1
ATOM 1247 C CA . ALA A 1 173 ? -2.643 -3.011 -30.773 1.00 38.88 173 ALA A CA 1
ATOM 1248 C C . ALA A 1 173 ? -3.926 -3.829 -30.652 1.00 38.88 173 ALA A C 1
ATOM 1250 O O . ALA A 1 173 ? -4.263 -4.376 -29.608 1.00 38.88 173 ALA A O 1
ATOM 1251 N N . GLY A 1 174 ? -4.711 -3.768 -31.719 1.00 37.09 174 GLY A N 1
ATOM 1252 C CA . GLY A 1 174 ? -6.035 -4.361 -31.789 1.00 37.09 174 GLY A CA 1
ATOM 1253 C C . GLY A 1 174 ? -6.565 -4.381 -33.214 1.00 37.09 174 GLY A C 1
ATOM 1254 O O . GLY A 1 174 ? -7.730 -4.086 -33.426 1.00 37.09 174 GLY A O 1
ATOM 1255 N N . GLN A 1 175 ? -5.710 -4.699 -34.183 1.00 34.09 175 GLN A N 1
ATOM 1256 C CA . GLN A 1 175 ? -6.149 -5.312 -35.430 1.00 34.09 175 GLN A CA 1
ATOM 1257 C C . GLN A 1 175 ? -5.102 -6.376 -35.751 1.00 34.09 175 GLN A C 1
ATOM 1259 O O . GLN A 1 175 ? -3.933 -6.054 -35.956 1.00 34.09 175 GLN A O 1
ATOM 1264 N N . GLY A 1 176 ? -5.508 -7.640 -35.636 1.00 40.91 176 GLY A N 1
ATOM 1265 C CA . GLY A 1 176 ? -4.660 -8.776 -35.945 1.00 40.91 176 GLY A CA 1
ATOM 1266 C C . GLY A 1 176 ? -4.230 -8.717 -37.399 1.00 40.91 176 GLY A C 1
ATOM 1267 O O . GLY A 1 176 ? -5.081 -8.593 -38.266 1.00 40.91 176 GLY A O 1
ATOM 1268 N N . ASP A 1 177 ? -2.919 -8.730 -37.595 1.00 35.66 177 ASP A N 1
ATOM 1269 C CA . ASP A 1 177 ? -2.175 -9.339 -38.694 1.00 35.66 177 ASP A CA 1
ATOM 1270 C C . ASP A 1 177 ? -0.692 -9.164 -38.328 1.00 35.66 177 ASP A C 1
ATOM 1272 O O . ASP A 1 177 ? -0.269 -8.072 -37.945 1.00 35.66 177 ASP A O 1
ATOM 1276 N N . ASP A 1 178 ? 0.082 -10.250 -38.357 1.00 42.28 178 ASP A N 1
ATOM 1277 C CA . ASP A 1 178 ? 1.520 -10.296 -38.055 1.00 42.28 178 ASP A CA 1
ATOM 1278 C C . ASP A 1 178 ? 2.304 -9.098 -38.644 1.00 42.28 178 ASP A C 1
ATOM 1280 O O . ASP A 1 178 ? 2.551 -9.068 -39.855 1.00 42.28 178 ASP A O 1
ATOM 1284 N N . PRO A 1 179 ? 2.807 -8.136 -37.840 1.00 44.00 179 PRO A N 1
ATOM 1285 C CA . PRO A 1 179 ? 3.575 -7.020 -38.392 1.00 44.00 179 PRO A CA 1
ATOM 1286 C C . PRO A 1 179 ? 5.064 -7.354 -38.586 1.00 44.00 179 PRO A C 1
ATOM 1288 O O . PRO A 1 179 ? 5.797 -6.560 -39.172 1.00 44.00 179 PRO A O 1
ATOM 1291 N N . VAL A 1 180 ? 5.534 -8.524 -38.133 1.00 46.31 180 VAL A N 1
ATOM 1292 C CA . VAL A 1 180 ? 6.953 -8.925 -38.246 1.00 46.31 180 VAL A CA 1
ATOM 1293 C C . VAL A 1 180 ? 7.244 -9.672 -39.560 1.00 46.31 180 VAL A C 1
ATOM 1295 O O . VAL A 1 180 ? 8.385 -9.704 -40.012 1.00 46.31 180 VAL A O 1
ATOM 1298 N N . GLY A 1 181 ? 6.226 -10.215 -40.238 1.00 40.50 181 GLY A N 1
ATOM 1299 C CA . GLY A 1 181 ? 6.405 -10.984 -41.480 1.00 40.50 181 GLY A CA 1
ATOM 1300 C C . GLY A 1 181 ? 6.355 -10.171 -42.782 1.00 40.50 181 GLY A C 1
ATOM 1301 O O . GLY A 1 181 ? 6.930 -10.589 -43.786 1.00 40.50 181 GLY A O 1
ATOM 130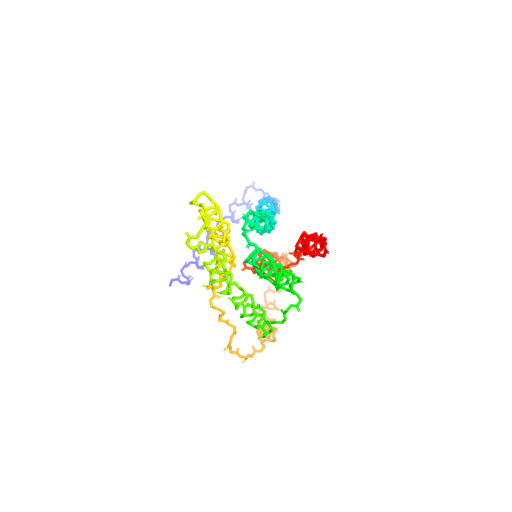2 N N . GLY A 1 182 ? 5.691 -9.010 -42.790 1.00 40.75 182 GLY A N 1
ATOM 1303 C CA . GLY A 1 182 ? 5.321 -8.304 -44.029 1.00 40.75 182 GLY A CA 1
ATOM 1304 C C . GLY A 1 182 ? 6.325 -7.279 -44.568 1.00 40.75 182 GLY A C 1
ATOM 1305 O O . GLY A 1 182 ? 6.261 -6.925 -45.742 1.00 40.75 182 GLY A O 1
ATOM 1306 N N . LEU A 1 183 ? 7.278 -6.813 -43.755 1.00 44.00 183 LEU A N 1
ATOM 1307 C CA . LEU A 1 183 ? 8.272 -5.808 -44.177 1.00 44.00 183 LEU A CA 1
ATOM 1308 C C . LEU A 1 183 ? 9.601 -6.418 -44.652 1.00 44.00 183 LEU A C 1
ATOM 1310 O O . LEU A 1 183 ? 10.455 -5.714 -45.179 1.00 44.00 183 LEU A O 1
ATOM 1314 N N . HIS A 1 184 ? 9.762 -7.741 -44.561 1.00 46.22 184 HIS A N 1
ATOM 1315 C CA . HIS A 1 184 ? 10.949 -8.446 -45.059 1.00 46.22 184 HIS A CA 1
ATOM 1316 C C . HIS A 1 184 ? 10.967 -8.678 -46.583 1.00 46.22 184 HIS A C 1
ATOM 1318 O O . HIS A 1 184 ? 11.977 -9.159 -47.109 1.00 46.22 184 HIS A O 1
ATOM 1324 N N . GLY A 1 185 ? 9.869 -8.376 -47.286 1.00 42.59 185 GLY A N 1
ATOM 1325 C CA . GLY A 1 185 ? 9.703 -8.687 -48.710 1.00 42.59 185 GLY A CA 1
ATOM 1326 C C . GLY A 1 185 ? 10.089 -7.572 -49.684 1.00 42.59 185 GLY A C 1
ATOM 1327 O O . GLY A 1 185 ? 10.461 -7.877 -50.809 1.00 42.59 185 GLY A O 1
ATOM 1328 N N . SER A 1 186 ? 10.038 -6.303 -49.271 1.00 45.47 186 SER A N 1
ATOM 1329 C CA . SER A 1 186 ? 10.099 -5.179 -50.226 1.00 45.47 186 SER A CA 1
ATOM 1330 C C . SER A 1 186 ? 11.423 -4.411 -50.215 1.00 45.47 186 SER A C 1
ATOM 1332 O O . SER A 1 186 ? 11.766 -3.787 -51.215 1.00 45.47 186 SER A O 1
ATOM 1334 N N . ASP A 1 187 ? 12.183 -4.468 -49.116 1.00 45.03 187 ASP A N 1
ATOM 1335 C CA . ASP A 1 187 ? 13.461 -3.745 -49.002 1.00 45.03 187 ASP A CA 1
ATOM 1336 C C . ASP A 1 187 ? 14.657 -4.523 -49.567 1.00 45.03 187 ASP A C 1
ATOM 1338 O O . ASP A 1 187 ? 15.655 -3.921 -49.970 1.00 45.03 187 ASP A O 1
ATOM 1342 N N . ARG A 1 188 ? 14.548 -5.853 -49.713 1.00 47.88 188 ARG A N 1
ATOM 1343 C CA . ARG A 1 188 ? 15.640 -6.664 -50.282 1.00 47.88 188 ARG A CA 1
ATOM 1344 C C . ARG A 1 188 ? 15.949 -6.319 -51.744 1.00 47.88 188 ARG A C 1
ATOM 1346 O O . ARG A 1 188 ? 17.104 -6.428 -52.157 1.00 47.88 188 ARG A O 1
ATOM 1353 N N . ASP A 1 189 ? 14.963 -5.838 -52.500 1.00 44.28 189 ASP A N 1
ATOM 1354 C CA . ASP A 1 189 ? 15.133 -5.508 -53.921 1.00 44.28 189 ASP A CA 1
ATOM 1355 C C . ASP A 1 189 ? 15.727 -4.111 -54.168 1.00 44.28 189 ASP A C 1
ATOM 1357 O O . ASP A 1 189 ? 16.357 -3.881 -55.208 1.00 44.28 189 ASP A O 1
ATOM 1361 N N . LEU A 1 190 ? 15.601 -3.177 -53.215 1.00 46.06 190 LEU A N 1
ATOM 1362 C CA . LEU A 1 190 ? 16.299 -1.888 -53.294 1.00 46.06 190 LEU A CA 1
ATOM 1363 C C . LEU A 1 190 ? 17.729 -1.981 -52.739 1.00 46.06 190 LEU A C 1
ATOM 1365 O O . LEU A 1 190 ? 18.640 -1.337 -53.270 1.00 46.06 190 LEU A O 1
ATOM 1369 N N . GLU A 1 191 ? 17.946 -2.828 -51.731 1.00 46.78 191 GLU A N 1
ATOM 1370 C CA . GLU A 1 191 ? 19.244 -3.021 -51.079 1.00 46.78 191 GLU A CA 1
ATOM 1371 C C . GLU A 1 191 ? 20.248 -3.769 -51.982 1.00 46.78 191 GLU A C 1
ATOM 1373 O O . GLU A 1 191 ? 21.419 -3.383 -52.059 1.00 46.78 191 GLU A O 1
ATOM 1378 N N . GLN A 1 192 ? 19.791 -4.731 -52.801 1.00 45.38 192 GLN A N 1
ATOM 1379 C CA . GLN A 1 192 ? 20.653 -5.386 -53.800 1.00 45.38 192 GLN A CA 1
ATOM 1380 C C . GLN A 1 192 ? 21.072 -4.466 -54.961 1.00 45.38 192 GLN A C 1
ATOM 1382 O O . GLN A 1 192 ? 22.143 -4.656 -55.543 1.00 45.38 192 GLN A O 1
ATOM 1387 N N . ARG A 1 193 ? 20.281 -3.438 -55.301 1.00 42.09 193 ARG A N 1
ATOM 1388 C CA . ARG A 1 193 ? 20.614 -2.506 -56.397 1.00 42.09 193 ARG A CA 1
ATOM 1389 C C . ARG A 1 193 ? 21.526 -1.355 -55.957 1.00 42.09 193 ARG A C 1
ATOM 1391 O O . ARG A 1 193 ? 22.272 -0.832 -56.786 1.00 42.09 193 ARG A O 1
ATOM 1398 N N . GLY A 1 194 ? 21.516 -0.990 -54.672 1.00 41.44 194 GLY A N 1
ATOM 1399 C CA . GLY A 1 194 ? 22.416 0.020 -54.093 1.00 41.44 194 GLY A CA 1
ATOM 1400 C C . GLY A 1 194 ? 23.831 -0.496 -53.798 1.00 41.44 194 GLY A C 1
ATOM 1401 O O . GLY A 1 194 ? 24.804 0.250 -53.943 1.00 41.44 194 GLY A O 1
ATOM 1402 N N . ALA A 1 195 ? 23.965 -1.786 -53.472 1.00 43.91 195 ALA A N 1
ATOM 1403 C CA . ALA A 1 195 ? 25.242 -2.418 -53.125 1.00 43.91 195 ALA A CA 1
ATOM 1404 C C . ALA A 1 195 ? 26.242 -2.520 -54.297 1.00 43.91 195 ALA A C 1
ATOM 1406 O O . ALA A 1 195 ? 27.437 -2.705 -54.081 1.00 43.91 195 ALA A O 1
ATOM 1407 N N . ALA A 1 196 ? 25.794 -2.342 -55.544 1.00 44.84 196 ALA A N 1
ATOM 1408 C CA . ALA A 1 196 ? 26.663 -2.436 -56.718 1.00 44.84 196 ALA A CA 1
ATOM 1409 C C . ALA A 1 196 ? 27.473 -1.157 -57.021 1.00 44.84 196 ALA A C 1
ATOM 1411 O O . ALA A 1 196 ? 28.303 -1.177 -57.931 1.00 44.84 196 ALA A O 1
ATOM 1412 N N . ARG A 1 197 ? 27.240 -0.023 -56.330 1.00 48.75 197 ARG A N 1
ATOM 1413 C CA . ARG A 1 197 ? 27.889 1.262 -56.692 1.00 48.75 197 ARG A CA 1
ATOM 1414 C C . ARG A 1 197 ? 28.475 2.094 -55.551 1.00 48.75 197 ARG A C 1
ATOM 1416 O O . ARG A 1 197 ? 29.103 3.111 -55.836 1.00 48.75 197 ARG A O 1
ATOM 1423 N N . ALA A 1 198 ? 28.349 1.681 -54.295 1.00 43.66 198 ALA A N 1
ATOM 1424 C CA . ALA A 1 198 ? 28.939 2.408 -53.172 1.00 43.66 198 ALA A CA 1
ATOM 1425 C C . ALA A 1 198 ? 29.687 1.445 -52.244 1.00 43.66 198 ALA A C 1
ATOM 1427 O O . ALA A 1 198 ? 29.108 0.845 -51.346 1.00 43.66 198 ALA A O 1
ATOM 1428 N N . GLY A 1 199 ? 30.993 1.296 -52.478 1.00 45.91 199 GLY A N 1
ATOM 1429 C CA . GLY A 1 199 ? 31.904 0.536 -51.621 1.00 45.91 199 GLY A CA 1
ATOM 1430 C C . GLY A 1 199 ? 32.209 1.237 -50.293 1.00 45.91 199 GLY A C 1
ATOM 1431 O O . GLY A 1 199 ? 33.358 1.599 -50.047 1.00 45.91 199 GLY A O 1
ATOM 1432 N N . SER A 1 200 ? 31.199 1.440 -49.446 1.00 49.34 200 SER A N 1
ATOM 1433 C CA . SER A 1 200 ? 31.388 1.822 -48.041 1.00 49.34 200 SER A CA 1
ATOM 1434 C C . SER A 1 200 ? 30.165 1.451 -47.190 1.00 49.34 200 SER A C 1
ATOM 1436 O O . SER A 1 200 ? 29.083 1.985 -47.423 1.00 49.34 200 SER A O 1
ATOM 1438 N N . ASP A 1 201 ? 30.388 0.562 -46.218 1.00 54.91 201 ASP A N 1
ATOM 1439 C CA . ASP A 1 201 ? 29.602 0.293 -44.999 1.00 54.91 201 ASP A CA 1
ATOM 1440 C C . ASP A 1 201 ? 28.085 0.126 -45.113 1.00 54.91 201 ASP A C 1
ATOM 1442 O O . ASP A 1 201 ? 27.296 0.837 -44.495 1.00 54.91 201 ASP A O 1
ATOM 1446 N N . VAL A 1 202 ? 27.662 -0.925 -45.816 1.00 47.97 202 VAL A N 1
ATOM 1447 C CA . VAL A 1 202 ? 26.286 -1.450 -45.723 1.00 47.97 202 VAL A CA 1
ATOM 1448 C C . VAL A 1 202 ? 26.068 -2.282 -44.438 1.00 47.97 202 VAL A C 1
ATOM 1450 O O . VAL A 1 202 ? 24.948 -2.668 -44.130 1.00 47.97 202 VAL A O 1
ATOM 1453 N N . ALA A 1 203 ? 27.124 -2.537 -43.653 1.00 52.91 203 ALA A N 1
ATOM 1454 C CA . ALA A 1 203 ? 27.074 -3.354 -42.435 1.00 52.91 203 ALA A CA 1
ATOM 1455 C C . ALA A 1 203 ? 26.557 -2.608 -41.183 1.00 52.91 203 ALA A C 1
ATOM 1457 O O . ALA A 1 203 ? 26.146 -3.251 -40.219 1.00 52.91 203 ALA A O 1
ATOM 1458 N N . ASP A 1 204 ? 26.510 -1.270 -41.200 1.00 57.28 204 ASP A N 1
ATOM 1459 C CA . ASP A 1 204 ? 26.184 -0.456 -40.014 1.00 57.28 204 ASP A CA 1
ATOM 1460 C C . ASP A 1 204 ? 24.695 -0.104 -39.871 1.00 57.28 204 ASP A C 1
ATOM 1462 O O . ASP A 1 204 ? 24.243 0.328 -38.806 1.00 57.28 204 ASP A O 1
ATOM 1466 N N . LEU A 1 205 ? 23.904 -0.269 -40.933 1.00 59.16 205 LEU A N 1
ATOM 1467 C CA . LEU A 1 205 ? 22.469 0.019 -40.920 1.00 59.16 205 LEU A CA 1
ATOM 1468 C C . LEU A 1 205 ? 21.672 -0.860 -39.930 1.00 59.16 205 LEU A C 1
ATOM 1470 O O . LEU A 1 205 ? 20.883 -0.292 -39.168 1.00 59.16 205 LEU A O 1
ATOM 1474 N N . PRO A 1 206 ? 21.879 -2.194 -39.845 1.00 67.31 206 PRO A N 1
ATOM 1475 C CA . PRO A 1 206 ? 21.162 -3.024 -38.874 1.00 67.31 206 PRO A CA 1
ATOM 1476 C C . PRO A 1 206 ? 21.533 -2.691 -37.423 1.00 67.31 206 PRO A C 1
ATOM 1478 O O . PRO A 1 206 ? 20.670 -2.736 -36.550 1.00 67.31 206 PRO A O 1
ATOM 1481 N N . VAL A 1 207 ? 22.781 -2.283 -37.159 1.00 68.62 207 VAL A N 1
ATOM 1482 C CA . VAL A 1 207 ? 23.242 -1.893 -35.814 1.00 68.62 207 VAL A CA 1
ATOM 1483 C C . VAL A 1 207 ? 22.502 -0.649 -35.320 1.00 68.62 207 VAL A C 1
ATOM 1485 O O . VAL A 1 207 ? 22.077 -0.593 -34.168 1.00 68.62 207 VAL A O 1
ATOM 1488 N N . ARG A 1 208 ? 22.280 0.336 -36.196 1.00 62.94 208 ARG A N 1
ATOM 1489 C CA . ARG A 1 208 ? 21.569 1.580 -35.853 1.00 62.94 208 ARG A CA 1
ATOM 1490 C C . ARG A 1 208 ? 20.091 1.346 -35.546 1.00 62.94 208 ARG A C 1
ATOM 1492 O O . ARG A 1 208 ? 19.574 1.917 -34.588 1.00 62.94 208 ARG A O 1
ATOM 1499 N N . TRP A 1 209 ? 19.422 0.491 -36.318 1.00 74.31 209 TRP A N 1
ATOM 1500 C CA . TRP A 1 209 ? 18.030 0.118 -36.050 1.00 74.31 209 TRP A CA 1
ATOM 1501 C C . TRP A 1 209 ? 17.896 -0.753 -34.801 1.00 74.31 209 TRP A C 1
ATOM 1503 O O . TRP A 1 209 ? 16.987 -0.521 -34.007 1.00 74.31 209 TRP A O 1
ATOM 1513 N N . ALA A 1 210 ? 18.829 -1.681 -34.569 1.00 72.00 210 ALA A N 1
ATOM 1514 C CA . ALA A 1 210 ? 18.890 -2.452 -33.330 1.00 72.00 210 ALA A CA 1
ATOM 1515 C C . ALA A 1 210 ? 19.104 -1.547 -32.103 1.00 72.00 210 ALA A C 1
ATOM 1517 O O . ALA A 1 210 ? 18.480 -1.766 -31.070 1.00 72.00 210 ALA A O 1
ATOM 1518 N N . LEU A 1 211 ? 19.919 -0.492 -32.227 1.00 67.81 211 LEU A N 1
ATOM 1519 C CA . LEU A 1 211 ? 20.126 0.512 -31.178 1.00 67.81 211 LEU A CA 1
ATOM 1520 C C . LEU A 1 211 ? 18.858 1.326 -30.890 1.00 67.81 211 LEU A C 1
ATOM 1522 O O . LEU A 1 211 ? 18.493 1.489 -29.728 1.00 67.81 211 LEU A O 1
ATOM 1526 N N . LEU A 1 212 ? 18.164 1.806 -31.927 1.00 69.94 212 LEU A N 1
ATOM 1527 C CA . LEU A 1 212 ? 16.899 2.528 -31.758 1.00 69.94 212 LEU A CA 1
ATOM 1528 C C . LEU A 1 212 ? 15.817 1.625 -31.147 1.00 69.94 212 LEU A C 1
ATOM 1530 O O . LEU A 1 212 ? 15.089 2.056 -30.255 1.00 69.94 212 LEU A O 1
ATOM 1534 N N . ALA A 1 213 ? 15.752 0.362 -31.576 1.00 71.50 213 ALA A N 1
ATOM 1535 C CA . ALA A 1 213 ? 14.858 -0.637 -31.006 1.00 71.50 213 ALA A CA 1
ATOM 1536 C C . ALA A 1 213 ? 15.202 -0.937 -29.541 1.00 71.50 213 ALA A C 1
ATOM 1538 O O . ALA A 1 213 ? 14.295 -0.991 -28.722 1.00 71.50 213 ALA A O 1
ATOM 1539 N N . ALA A 1 214 ? 16.483 -1.062 -29.182 1.00 71.81 214 ALA A N 1
ATOM 1540 C CA . ALA A 1 214 ? 16.908 -1.271 -27.798 1.00 71.81 214 ALA A CA 1
ATOM 1541 C C . ALA A 1 214 ? 16.506 -0.094 -26.897 1.00 71.81 214 ALA A C 1
ATOM 1543 O O . ALA A 1 214 ? 15.950 -0.314 -25.825 1.00 71.81 214 ALA A O 1
ATOM 1544 N N . VAL A 1 215 ? 16.706 1.149 -27.352 1.00 71.44 215 VAL A N 1
ATOM 1545 C CA . VAL A 1 215 ? 16.260 2.350 -26.625 1.00 71.44 215 VAL A CA 1
ATOM 1546 C C . VAL A 1 215 ? 14.734 2.392 -26.507 1.00 71.44 215 VAL A C 1
ATOM 1548 O O . VAL A 1 215 ? 14.218 2.676 -25.430 1.00 71.44 215 VAL A O 1
ATOM 1551 N N . LEU A 1 216 ? 13.996 2.070 -27.573 1.00 71.31 216 LEU A N 1
ATOM 1552 C CA . LEU A 1 216 ? 12.532 2.038 -27.538 1.00 71.31 216 LEU A CA 1
ATOM 1553 C C . LEU A 1 216 ? 12.002 0.934 -26.612 1.00 71.31 216 LEU A C 1
ATOM 1555 O O . LEU A 1 216 ? 11.075 1.185 -25.853 1.00 71.31 216 LEU A O 1
ATOM 1559 N N . ILE A 1 217 ? 12.599 -0.260 -26.633 1.00 68.44 217 ILE A N 1
ATOM 1560 C CA . ILE A 1 217 ? 12.256 -1.374 -25.733 1.00 68.44 217 ILE A CA 1
ATOM 1561 C C . ILE A 1 217 ? 12.478 -0.960 -24.284 1.00 68.44 217 ILE A C 1
ATOM 1563 O O . ILE A 1 217 ? 11.616 -1.189 -23.448 1.00 68.44 217 ILE A O 1
ATOM 1567 N N . VAL A 1 218 ? 13.601 -0.306 -24.004 1.00 67.94 218 VAL A N 1
ATOM 1568 C CA . VAL A 1 218 ? 13.921 0.235 -22.686 1.00 67.94 218 VAL A CA 1
ATOM 1569 C C . VAL A 1 218 ? 12.876 1.267 -22.248 1.00 67.94 218 VAL A C 1
ATOM 1571 O O . VAL A 1 218 ? 12.333 1.154 -21.154 1.00 67.94 218 VAL A O 1
ATOM 1574 N N . ILE A 1 219 ? 12.538 2.239 -23.101 1.00 66.62 219 ILE A N 1
ATOM 1575 C CA . ILE A 1 219 ? 11.511 3.251 -22.800 1.00 66.62 219 ILE A CA 1
ATOM 1576 C C . ILE A 1 219 ? 10.141 2.593 -22.561 1.00 66.62 219 ILE A C 1
ATOM 1578 O O . ILE A 1 219 ? 9.440 2.965 -21.623 1.00 66.62 219 ILE A O 1
ATOM 1582 N N . LEU A 1 220 ? 9.768 1.592 -23.363 1.00 63.62 220 LEU A N 1
ATOM 1583 C CA . LEU A 1 220 ? 8.496 0.877 -23.232 1.00 63.62 220 LEU A CA 1
ATOM 1584 C C . LEU A 1 220 ? 8.447 -0.050 -22.006 1.00 63.62 220 LEU A C 1
ATOM 1586 O O . LEU A 1 220 ? 7.385 -0.175 -21.400 1.00 63.62 220 LEU A O 1
ATOM 1590 N N . ASP A 1 221 ? 9.564 -0.667 -21.612 1.00 63.75 221 ASP A N 1
ATOM 1591 C CA . ASP A 1 221 ? 9.677 -1.424 -20.354 1.00 63.75 221 ASP A CA 1
ATOM 1592 C C . ASP A 1 221 ? 9.449 -0.492 -19.152 1.00 63.75 221 ASP A C 1
ATOM 1594 O O . ASP A 1 221 ? 8.753 -0.841 -18.196 1.00 63.75 221 ASP A O 1
ATOM 1598 N N . PHE A 1 222 ? 9.921 0.757 -19.254 1.00 60.50 222 PHE A N 1
ATOM 1599 C CA . PHE A 1 222 ? 9.663 1.798 -18.260 1.00 60.50 222 PHE A CA 1
ATOM 1600 C C . PHE A 1 222 ? 8.224 2.321 -18.253 1.00 60.50 222 PHE A C 1
ATOM 1602 O O . PHE A 1 222 ? 7.675 2.559 -17.173 1.00 60.50 222 PHE A O 1
ATOM 1609 N N . GLU A 1 223 ? 7.590 2.466 -19.418 1.00 58.16 223 GLU A N 1
ATOM 1610 C CA . GLU A 1 223 ? 6.171 2.838 -19.519 1.00 58.16 223 GLU A CA 1
ATOM 1611 C C . GLU A 1 223 ? 5.207 1.708 -19.126 1.00 58.16 223 GLU A C 1
ATOM 1613 O O . GLU A 1 223 ? 4.013 1.970 -18.959 1.00 58.16 223 GLU A O 1
ATOM 1618 N N . ARG A 1 224 ? 5.689 0.472 -18.919 1.00 57.09 224 ARG A N 1
ATOM 1619 C CA . ARG A 1 224 ? 4.897 -0.662 -18.414 1.00 57.09 224 ARG A CA 1
ATOM 1620 C C . ARG A 1 224 ? 5.174 -0.932 -16.927 1.00 57.09 224 ARG A C 1
ATOM 1622 O O . ARG A 1 224 ? 5.794 -1.934 -16.562 1.00 57.09 224 ARG A O 1
ATOM 1629 N N . PRO A 1 225 ? 4.635 -0.104 -16.009 1.00 51.00 225 PRO A N 1
ATOM 1630 C CA . PRO A 1 225 ? 4.997 -0.095 -14.593 1.00 51.00 225 PRO A CA 1
ATOM 1631 C C . PRO A 1 225 ? 4.655 -1.371 -13.804 1.00 51.00 225 PRO A C 1
ATOM 1633 O O . PRO A 1 225 ? 5.056 -1.447 -12.641 1.00 51.00 225 PRO A O 1
ATOM 1636 N N . ARG A 1 226 ? 3.929 -2.333 -14.399 1.00 50.94 226 ARG A N 1
ATOM 1637 C CA . ARG A 1 226 ? 3.471 -3.602 -13.794 1.00 50.94 226 ARG A CA 1
ATOM 1638 C C . ARG A 1 226 ? 3.746 -4.853 -14.647 1.00 50.94 226 ARG A C 1
ATOM 1640 O O . ARG A 1 226 ? 3.239 -5.923 -14.315 1.00 50.94 226 ARG A O 1
ATOM 1647 N N . GLU A 1 227 ? 4.472 -4.715 -15.756 1.00 50.41 227 GLU A N 1
ATOM 1648 C CA . GLU A 1 227 ? 4.887 -5.837 -16.623 1.00 50.41 227 GLU A CA 1
ATOM 1649 C C . GLU A 1 227 ? 6.412 -5.905 -16.809 1.00 50.41 227 GLU A C 1
ATOM 1651 O O . GLU A 1 227 ? 6.905 -6.873 -17.380 1.00 50.41 227 GLU A O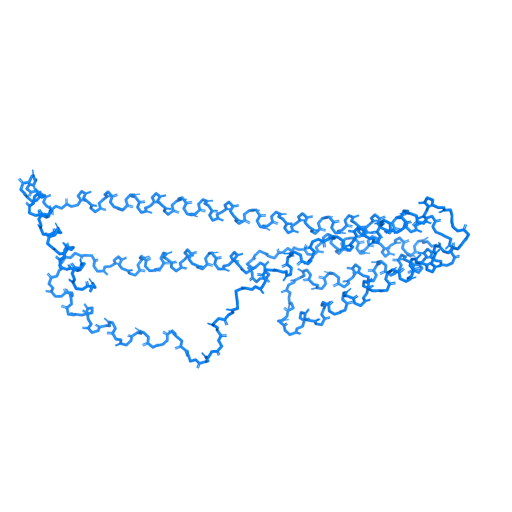 1
ATOM 1656 N N . GLY A 1 228 ? 7.153 -4.908 -16.308 1.00 51.16 228 GLY A N 1
ATOM 1657 C CA . GLY A 1 228 ? 8.610 -4.877 -16.386 1.00 51.16 228 GLY A CA 1
ATOM 1658 C C . GLY A 1 228 ? 9.306 -5.956 -15.549 1.00 51.16 228 GLY A C 1
ATOM 1659 O O . GLY A 1 228 ? 8.736 -6.549 -14.629 1.00 51.16 228 GLY A O 1
ATOM 1660 N N . PHE A 1 229 ? 10.581 -6.189 -15.857 1.00 48.53 229 PHE A N 1
ATOM 1661 C CA . PHE A 1 229 ? 11.391 -7.282 -15.299 1.00 48.53 229 PHE A CA 1
ATOM 1662 C C . PHE A 1 229 ? 11.659 -7.195 -13.784 1.00 48.53 229 PHE A C 1
ATOM 1664 O O . PHE A 1 229 ? 12.004 -8.201 -13.161 1.00 48.53 229 PHE A O 1
ATOM 1671 N N . VAL A 1 230 ? 11.492 -6.021 -13.167 1.00 52.38 230 VAL A N 1
ATOM 1672 C CA . VAL A 1 230 ? 11.734 -5.814 -11.730 1.00 52.38 230 VAL A CA 1
ATOM 1673 C C . VAL A 1 230 ? 10.452 -6.078 -10.943 1.00 52.38 230 VAL A C 1
ATOM 1675 O O . VAL A 1 230 ? 9.623 -5.188 -10.751 1.00 52.38 230 VAL A O 1
ATOM 1678 N N . ARG A 1 231 ? 10.296 -7.317 -10.473 1.00 57.00 231 ARG A N 1
ATOM 1679 C CA . ARG A 1 231 ? 9.239 -7.686 -9.523 1.00 57.00 231 ARG A CA 1
ATOM 1680 C C . ARG A 1 231 ? 9.650 -7.267 -8.116 1.00 57.00 231 ARG A C 1
ATOM 1682 O O . ARG A 1 231 ? 10.782 -7.515 -7.705 1.00 57.00 231 ARG A O 1
ATOM 1689 N N . LEU A 1 232 ? 8.737 -6.638 -7.384 1.00 62.41 232 LEU A N 1
ATOM 1690 C CA . LEU A 1 232 ? 8.909 -6.442 -5.950 1.00 62.41 232 LEU A CA 1
ATOM 1691 C C . LEU A 1 232 ? 8.513 -7.727 -5.233 1.00 62.41 232 LEU A C 1
ATOM 1693 O O . LEU A 1 232 ? 7.508 -8.349 -5.566 1.00 62.41 232 LEU A O 1
ATOM 1697 N N . ASP A 1 233 ? 9.324 -8.130 -4.263 1.00 66.12 233 ASP A N 1
ATOM 1698 C CA . ASP A 1 233 ? 8.974 -9.240 -3.393 1.00 66.12 233 ASP A CA 1
ATOM 1699 C C . ASP A 1 233 ? 7.900 -8.775 -2.397 1.00 66.12 233 ASP A C 1
ATOM 1701 O O . ASP A 1 233 ? 8.084 -7.788 -1.683 1.00 66.12 233 ASP A O 1
ATOM 1705 N N . ALA A 1 234 ? 6.792 -9.513 -2.310 1.00 72.94 234 ALA A N 1
ATOM 1706 C CA . ALA A 1 234 ? 5.730 -9.308 -1.322 1.00 72.94 234 ALA A CA 1
ATOM 1707 C C . ALA A 1 234 ? 6.166 -9.686 0.114 1.00 72.94 234 ALA A C 1
ATOM 1709 O O . ALA A 1 234 ? 5.334 -9.886 0.995 1.00 72.94 234 ALA A O 1
ATOM 1710 N N . ALA A 1 235 ? 7.470 -9.851 0.369 1.00 83.44 235 ALA A N 1
ATOM 1711 C CA . ALA A 1 235 ? 8.017 -10.267 1.658 1.00 83.44 235 ALA A CA 1
ATOM 1712 C C . ALA A 1 235 ? 7.623 -9.338 2.81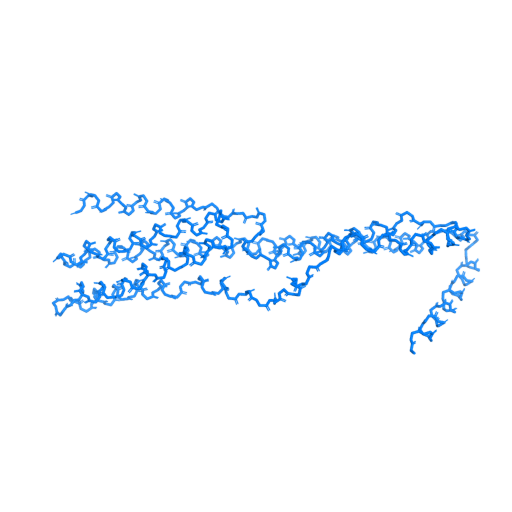1 1.00 83.44 235 ALA A C 1
ATOM 1714 O O . ALA A 1 235 ? 7.337 -9.828 3.898 1.00 83.44 235 ALA A O 1
ATOM 1715 N N . GLN A 1 236 ? 7.582 -8.022 2.584 1.00 85.56 236 GLN A N 1
ATOM 1716 C CA . GLN A 1 236 ? 7.210 -7.069 3.634 1.00 85.56 236 GLN A CA 1
ATOM 1717 C C . GLN A 1 236 ? 5.737 -7.203 4.030 1.00 85.56 236 GLN A C 1
ATOM 1719 O O . GLN A 1 236 ? 5.434 -7.236 5.218 1.00 85.56 236 GLN A O 1
ATOM 1724 N N . MET A 1 237 ? 4.839 -7.348 3.051 1.00 87.06 237 MET A N 1
ATOM 1725 C CA . MET A 1 237 ? 3.418 -7.566 3.323 1.00 87.06 237 MET A CA 1
ATOM 1726 C C . MET A 1 237 ? 3.175 -8.926 3.990 1.00 87.06 237 MET A C 1
ATOM 1728 O O . MET A 1 237 ? 2.443 -9.004 4.968 1.00 87.06 237 MET A O 1
ATOM 1732 N N . ARG A 1 238 ? 3.853 -9.988 3.530 1.00 90.06 238 ARG A N 1
ATOM 1733 C CA . ARG A 1 238 ? 3.779 -11.325 4.151 1.00 90.06 238 ARG A CA 1
ATOM 1734 C C . ARG A 1 238 ? 4.250 -11.328 5.604 1.00 90.06 238 ARG A C 1
ATOM 1736 O O . ARG A 1 238 ? 3.647 -11.995 6.434 1.00 90.06 238 ARG A O 1
ATOM 1743 N N . MET A 1 239 ? 5.326 -10.598 5.898 1.00 91.94 239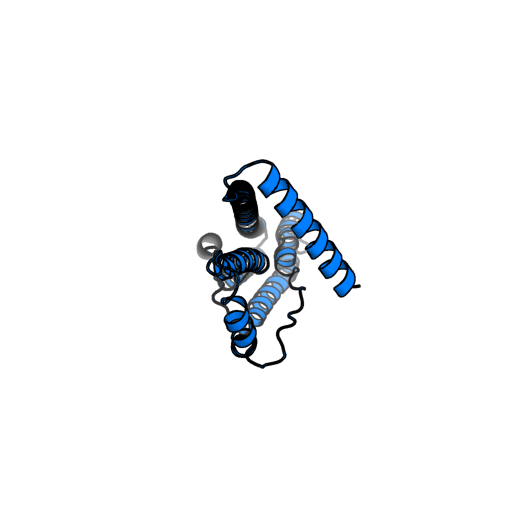 MET A N 1
ATOM 1744 C CA . MET A 1 239 ? 5.834 -10.457 7.262 1.00 91.94 239 MET A CA 1
ATOM 1745 C C . MET A 1 239 ? 4.837 -9.715 8.151 1.00 91.94 239 MET A C 1
ATOM 1747 O O . MET A 1 239 ? 4.601 -10.163 9.266 1.00 91.94 239 MET A O 1
ATOM 1751 N N . LEU A 1 240 ? 4.224 -8.639 7.643 1.00 92.69 240 LEU A N 1
ATOM 1752 C CA . LEU A 1 240 ? 3.179 -7.922 8.370 1.00 92.69 240 LEU A CA 1
ATOM 1753 C C . LEU A 1 240 ? 1.990 -8.835 8.670 1.00 92.69 240 LEU A C 1
ATOM 1755 O O . LEU A 1 240 ? 1.595 -8.916 9.819 1.00 92.69 240 LEU A O 1
ATOM 1759 N N . VAL A 1 241 ? 1.436 -9.529 7.671 1.00 92.00 241 VAL A N 1
ATOM 1760 C CA . VAL A 1 241 ? 0.279 -10.422 7.878 1.00 92.00 241 VAL A CA 1
ATOM 1761 C C . VAL A 1 241 ? 0.580 -11.472 8.947 1.00 92.00 241 VAL A C 1
ATOM 1763 O O . VAL A 1 241 ? -0.180 -11.590 9.898 1.00 92.00 241 VAL A O 1
ATOM 1766 N N . ALA A 1 242 ? 1.743 -12.126 8.876 1.00 93.19 242 ALA A N 1
ATOM 1767 C CA . ALA A 1 242 ? 2.150 -13.094 9.894 1.00 93.19 242 ALA A CA 1
ATOM 1768 C C . ALA A 1 242 ? 2.263 -12.485 11.307 1.00 93.19 242 ALA A C 1
ATOM 1770 O O . ALA A 1 242 ? 1.959 -13.154 12.292 1.00 93.19 242 ALA A O 1
ATOM 1771 N N . GLU A 1 243 ? 2.706 -11.229 11.421 1.00 94.25 243 GLU A N 1
ATOM 1772 C CA . GLU A 1 243 ? 2.745 -10.500 12.694 1.00 94.25 243 GLU A CA 1
ATOM 1773 C C . GLU A 1 243 ? 1.333 -10.158 13.198 1.00 94.25 243 GLU A C 1
ATOM 1775 O O . GLU A 1 243 ? 1.048 -10.343 14.381 1.00 94.25 243 GLU A O 1
ATOM 1780 N N . LEU A 1 244 ? 0.436 -9.708 12.313 1.00 93.69 244 LEU A N 1
ATOM 1781 C CA . LEU A 1 244 ? -0.953 -9.395 12.661 1.00 93.69 244 LEU A CA 1
ATOM 1782 C C . LEU A 1 244 ? -1.709 -10.637 13.144 1.00 93.69 244 LEU A C 1
ATOM 1784 O O . LEU A 1 244 ? -2.406 -10.557 14.155 1.00 93.69 244 LEU A O 1
ATOM 1788 N N . ASP A 1 245 ? -1.538 -11.769 12.462 1.00 93.75 245 ASP A N 1
ATOM 1789 C CA . ASP A 1 245 ? -2.184 -13.037 12.813 1.00 93.75 245 ASP A CA 1
ATOM 1790 C C . ASP A 1 245 ? -1.708 -13.542 14.178 1.00 93.75 245 ASP A C 1
ATOM 1792 O O . ASP A 1 245 ? -2.526 -13.882 15.031 1.00 93.75 245 ASP A O 1
ATOM 1796 N N . ALA A 1 246 ? -0.399 -13.484 14.448 1.00 94.19 246 ALA A N 1
ATOM 1797 C CA . ALA A 1 246 ? 0.142 -13.833 15.761 1.00 94.19 246 ALA A CA 1
ATOM 1798 C C . ALA A 1 246 ? -0.464 -12.963 16.882 1.00 94.19 246 ALA A C 1
ATOM 1800 O O . ALA A 1 246 ? -0.848 -13.465 17.936 1.00 94.19 246 ALA A O 1
ATOM 1801 N N . MET A 1 247 ? -0.624 -11.658 16.640 1.00 92.44 247 MET A N 1
ATOM 1802 C CA . MET A 1 247 ? -1.246 -10.735 17.598 1.00 92.44 247 MET A CA 1
ATOM 1803 C C . MET A 1 247 ? -2.766 -10.920 17.763 1.00 92.44 247 MET A C 1
ATOM 1805 O O . MET A 1 247 ? -3.332 -10.409 18.738 1.00 92.44 247 MET A O 1
ATOM 1809 N N . LEU A 1 248 ? -3.440 -11.554 16.800 1.00 92.12 248 LEU A N 1
ATOM 1810 C CA . LEU A 1 248 ? -4.855 -11.930 16.885 1.00 92.12 248 LEU A CA 1
ATOM 1811 C C . LEU A 1 248 ? -5.042 -13.226 17.679 1.00 92.12 248 LEU A C 1
ATOM 1813 O O . LEU A 1 248 ? -6.021 -13.343 18.405 1.00 92.12 248 LEU A O 1
ATOM 1817 N N . GLU A 1 249 ? -4.109 -14.173 17.575 1.00 90.88 249 GLU A N 1
ATOM 1818 C CA . GLU A 1 249 ? -4.145 -15.427 18.339 1.00 90.88 249 GLU A CA 1
ATOM 1819 C C . GLU A 1 249 ? -3.854 -15.224 19.839 1.00 90.88 249 GLU A C 1
ATOM 1821 O O . GLU A 1 249 ? -4.348 -15.982 20.676 1.00 90.88 249 GLU A O 1
ATOM 1826 N N . GLU A 1 250 ? -3.057 -14.210 20.190 1.00 85.44 250 GLU A N 1
ATOM 1827 C CA . GLU A 1 250 ? -2.657 -13.919 21.576 1.00 85.44 250 GLU A CA 1
ATOM 1828 C C . GLU A 1 250 ? -3.676 -13.093 22.392 1.00 85.44 250 GLU A C 1
ATOM 1830 O O . GLU A 1 250 ? -3.573 -13.066 23.623 1.00 85.44 250 GLU A O 1
ATOM 1835 N N . GLY A 1 251 ? -4.609 -12.386 21.740 1.00 66.81 251 GLY A N 1
ATOM 1836 C CA . GLY A 1 251 ? -5.481 -11.370 22.358 1.00 66.81 251 GLY A CA 1
ATOM 1837 C C . GLY A 1 251 ? -6.936 -11.787 22.509 1.00 66.81 251 GLY A C 1
ATOM 1838 O O . GLY A 1 251 ? -7.506 -11.492 23.586 1.00 66.81 251 GLY A O 1
#

Foldseek 3Di:
DVVVVVVVVVVVVVVVQVVVCVPDVPSDDPVVVVVVVVVVVVLVVLVVVLVVLVVVLVVVVVVLLVLLLVLLVQLLVLLVVFDPPLSLQLLVLSLQLLVLVQVQQQLPADPVCNVVSVVSNVVSLVVNVVSLPVRCDDVHDPVSNVSNVCSSVSNVPRCPVVLVPLPPPPDPPPDDDDPVPPPVPPVVVVLVVVVVPDPDDPPCVVVVVVSVVVSVVSVVLSSCSSPHPDRDNCVSSVVSSVVSVVVSVVD

Secondary structure (DSSP, 8-state):
-HHHHHHHHHHHHHHHHHHHHTT-S--SSHHHHHHHHHHHHHHHHHHHHHHHHHHHHHHHHHHHHHHHHHHHHHHHHHHTTSPTTHHHHHHHHHHHHHHHHHHHHT----HHHHHHHHHHHHHHHHHHHHHHHHHT-TTS-HHHHHHHHHHHHHHHTSTHHHHHTT--S--S--S-S-TTTSSTTTSHHHHHHHTTT--S-TTSHHHHHHHHHHHHHHHHHHH-TTTSS-PPPTHHHHHHHHHHHHHHH--

Sequence (251 aa):
MLPLCAYGGHRIGRASREAALARDGTGKAVVGESMNSAMIALLGLFLAFTFSFAQSGAGDRRHAQIEEVAAIGTAFLQADPVAEAGRTALREALAAHAETRILEETGLVRPTEREDVLSETLAAQAVLWPTAMAATGGATPAPIRAAVARGITRRAGCPHKALCGRGAVRAVAGQGDDPVGGLHGSDRDLEQRGAARAGSDVADLPVRWALLAAVLIVILDFERPREGFVRLDAAQMRMLVAELDAMLEEG

Organism: NCBI:txid2072018